Protein 3ON9 (pdb70)

Foldseek 3Di:
DAFQKKKKKKKFPFADDAAWDWDADQWTWIDDLFKIKTKHKPQFPFGWDDKFWFDDHRIIMIIIMGDRPDGRDLVTEIEIEMEMEGNPFDDKDWFDWPDDDADHGYYYTYMYGHDPTPKMKMWIWTHHPVDDPVRIGITITIPDDDDDPPPGDGHHNDPD/DAFQKKKKKKKFPFADDQAWDWDADQWTWIDDPFKIKTKHKPQFDFGKDDKFWFDDHRIIMIIIIGDRPDGRDLVTAIEMEMEIETPPAADKDWFDWDDDDADHGYHYIYMYGDDPTPKMKMWIWTHRPVDDPVNIDITITIDDPHDDPPPGDRHHNDDD

InterPro domains:
  IPR001368 TNFR/NGFR cysteine-rich region [PF00020] (67-107)
  IPR001368 TNFR/NGFR cysteine-rich region [PS00652] (31-64)
  IPR001368 TNFR/NGFR cysteine-rich region [PS00652] (67-107)
  IPR001368 TNFR/NGFR cysteine-rich region [PS50050] (30-64)
  IPR001368 TNFR/NGFR cysteine-rich region [PS50050] (66-107)
  IPR001368 TNFR/NGFR cysteine-rich region [SM00208] (31-64)
  IPR001368 TNFR/NGFR cysteine-rich region [SM00208] (67-107)
  IPR001368 TNFR/NGFR cysteine-rich region [SM00208] (109-149)
  IPR010806 Poxvirus, TNF receptor-II, C-terminal [PF07190] (163-291)
  IPR011172 Poxvirus, TNF-alpha receptor-II [PIRSF001790] (9-317)
  IPR034059 Tumor necrosis factor receptor, N-terminal, viral [cd15839] (31-153)
  IPR051670 TNF and chemokine receptor-like [PTHR47386] (21-153)

Secondary structure (DSSP, 8-state):
----EEEEEEEEE-------EEE-SSEEEEE-SSEEEEEEEET--SPEEEEEEEEETTEEEEEEEE-SSSPPPTTS--EEEEEEEETT---EEE---S----SS--EEEEEEESS--SEEEEEEEEE-TTS-GGGSEEEEEESSSPP--TT-----S---/----EEEEEEEEE-------EEE-SSEEEEE-SSEEEEEEEET--SPEEEEEEEEETTEEEEEEEE-SSSPPPTTS--EEEEEEEESS---EEEPPPPP---SS--EEEEEEESS--SEEEEEEEEE-TTS-GGG-EEEEEESSSPP--TT-----S---

Radius of gyration: 19.53 Å; Cα contacts (8 Å, |Δi|>4): 883; chains: 2; bounding box: 60×62×36 Å

Structure (mmCIF, N/CA/C/O backbone):
data_3ON9
#
_entry.id   3ON9
#
_cell.length_a   72.416
_cell.length_b   73.438
_cell.length_c   112.412
_cell.angle_alpha   90.00
_cell.angle_beta   90.00
_cell.angle_gamma   90.00
#
_symmetry.space_group_name_H-M   'C 2 2 21'
#
loop_
_entity.id
_entity.type
_entity.pdbx_description
1 polymer 'Tumour necrosis factor receptor'
2 water water
#
loop_
_atom_site.group_PDB
_atom_site.id
_atom_site.type_symbol
_atom_site.label_atom_id
_atom_site.label_alt_id
_atom_site.label_comp_id
_atom_site.label_asym_id
_atom_site.label_entity_id
_atom_site.label_seq_id
_atom_site.pdbx_PDB_ins_code
_atom_site.Cartn_x
_atom_site.Cartn_y
_atom_site.Cartn_z
_atom_site.occupancy
_atom_site.B_iso_or_equiv
_atom_site.auth_seq_id
_atom_site.auth_comp_id
_atom_site.auth_asym_id
_atom_site.auth_atom_id
_atom_site.pdbx_PDB_model_num
ATOM 1 N N . GLY A 1 4 ? -20.265 15.230 -17.109 1.00 37.88 161 GLY A N 1
ATOM 2 C CA . GLY A 1 4 ? -19.520 15.326 -15.862 1.00 35.42 161 GLY A CA 1
ATOM 3 C C . GLY A 1 4 ? -18.767 16.640 -15.735 1.00 30.23 161 GLY A C 1
ATOM 4 O O . GLY A 1 4 ? -18.508 17.317 -16.730 1.00 38.89 161 GLY A O 1
ATOM 5 N N . SER A 1 5 ? -18.411 17.006 -14.509 1.00 27.98 162 SER A N 1
ATOM 6 C CA . SER A 1 5 ? -17.747 18.281 -14.261 1.00 23.69 162 SER A CA 1
ATOM 7 C C . SER A 1 5 ? -16.294 18.055 -13.863 1.00 22.92 162 SER A C 1
ATOM 8 O O . SER A 1 5 ? -15.926 16.976 -13.402 1.00 20.14 162 SER A O 1
ATOM 11 N N . PHE A 1 6 ? -15.459 19.072 -14.037 1.00 19.14 163 PHE A N 1
ATOM 12 C CA . PHE A 1 6 ? -14.058 18.933 -13.642 1.00 17.24 163 PHE A CA 1
ATOM 13 C C . PHE A 1 6 ? -13.924 18.622 -12.153 1.00 18.85 163 PHE A C 1
ATOM 14 O O . PHE A 1 6 ? -14.739 19.073 -11.344 1.00 18.53 163 PHE A O 1
ATOM 22 N N . ASN A 1 7 ? -12.924 17.819 -11.805 1.00 18.27 164 ASN A N 1
ATOM 23 C CA . ASN A 1 7 ? -12.603 17.551 -10.406 1.00 19.00 164 ASN A CA 1
ATOM 24 C C . ASN A 1 7 ? -11.168 17.939 -10.078 1.00 19.26 164 ASN A C 1
ATOM 25 O O . ASN A 1 7 ? -10.674 17.638 -9.000 1.00 19.13 164 ASN A O 1
ATOM 30 N N . SER A 1 8 ? -10.509 18.602 -11.027 1.00 18.59 165 SER A N 1
ATOM 31 C CA . SER A 1 8 ? -9.098 18.940 -10.880 1.00 16.48 165 SER A CA 1
ATOM 32 C C . SER A 1 8 ? -8.831 20.324 -11.451 1.00 16.88 165 SER A C 1
ATOM 33 O O . SER A 1 8 ? -9.273 20.624 -12.555 1.00 16.96 165 SER A O 1
ATOM 36 N N . ILE A 1 9 ? -8.115 21.163 -10.702 1.00 15.49 166 ILE A N 1
ATOM 37 C CA . ILE A 1 9 ? -7.659 22.451 -11.222 1.00 14.85 166 ILE A CA 1
ATOM 38 C C . ILE A 1 9 ? -6.156 22.543 -11.024 1.00 15.52 166 ILE A C 1
ATOM 39 O O . ILE A 1 9 ? -5.643 22.266 -9.935 1.00 16.68 166 ILE A O 1
ATOM 44 N N . ASP A 1 10 ? -5.472 22.939 -12.093 1.00 16.88 167 ASP A N 1
ATOM 45 C CA . ASP A 1 10 ? -4.030 23.079 -12.131 1.00 15.53 167 ASP A CA 1
ATOM 46 C C . ASP A 1 10 ? -3.768 24.512 -12.562 1.00 16.35 167 ASP A C 1
ATOM 47 O O . ASP A 1 10 ? -4.343 24.984 -13.539 1.00 18.00 167 ASP A O 1
ATOM 52 N N . VAL A 1 11 ? -2.954 25.226 -11.792 1.00 16.42 168 VAL A N 1
ATOM 53 C CA . VAL A 1 11 ? -2.551 26.573 -12.148 1.00 16.22 168 VAL A CA 1
ATOM 54 C C . VAL A 1 11 ? -1.033 26.583 -12.231 1.00 18.17 168 VAL A C 1
ATOM 55 O O . VAL A 1 11 ? -0.363 26.170 -11.292 1.00 20.02 168 VAL A O 1
ATOM 59 N N . GLU A 1 12 ? -0.497 27.018 -13.371 1.00 15.17 169 GLU A N 1
ATOM 60 C CA . GLU A 1 12 ? 0.943 27.085 -13.581 1.00 15.47 169 GLU A CA 1
ATOM 61 C C . GLU A 1 12 ? 1.333 28.496 -13.942 1.00 15.32 169 GLU A C 1
ATOM 62 O O . GLU A 1 12 ? 0.664 29.140 -14.749 1.00 16.90 169 GLU A O 1
ATOM 68 N N . ILE A 1 13 ? 2.430 28.962 -13.358 1.00 14.48 170 ILE A N 1
ATOM 69 C CA . ILE A 1 13 ? 2.969 30.273 -13.678 1.00 15.80 170 ILE A CA 1
ATOM 70 C C . ILE A 1 13 ? 4.464 30.145 -13.965 1.00 15.60 170 ILE A C 1
ATOM 71 O O . ILE A 1 13 ? 5.248 29.785 -13.081 1.00 16.00 170 ILE A O 1
ATOM 76 N N . ASN A 1 14 ? 4.872 30.439 -15.201 1.00 13.39 171 ASN A N 1
ATOM 77 C CA . ASN A 1 14 ? 6.284 30.345 -15.564 1.00 13.78 171 ASN A CA 1
ATOM 78 C C . ASN A 1 14 ? 6.827 31.741 -15.816 1.00 13.89 171 ASN A C 1
ATOM 79 O O . ASN A 1 14 ? 6.145 32.563 -16.412 1.00 15.77 171 ASN A O 1
ATOM 84 N N . MET A 1 15 ? 8.025 32.024 -15.316 1.00 14.59 172 MET A N 1
ATOM 85 C CA . MET A 1 15 ? 8.494 33.405 -15.234 1.00 16.22 172 MET A CA 1
ATOM 86 C C . MET A 1 15 ? 9.972 33.544 -15.574 1.00 15.60 172 MET A C 1
ATOM 87 O O . MET A 1 15 ? 10.777 32.692 -15.213 1.00 16.80 172 MET A O 1
ATOM 92 N N . TYR A 1 16 ? 10.321 34.630 -16.253 1.00 14.85 173 TYR A N 1
ATOM 93 C CA . TYR A 1 16 ? 11.713 34.935 -16.542 1.00 16.54 173 TYR A CA 1
ATOM 94 C C . TYR A 1 16 ? 11.8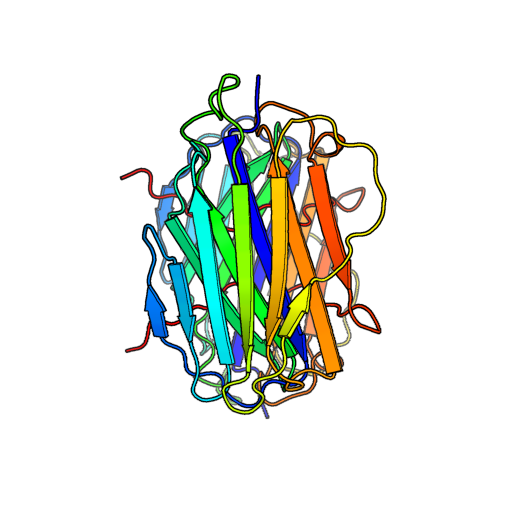76 36.441 -16.675 1.00 13.89 173 TYR A C 1
ATOM 95 O O . TYR A 1 16 ? 11.050 37.089 -17.295 1.00 16.79 173 TYR A O 1
ATOM 104 N N . PRO A 1 17 ? 12.934 37.010 -16.074 1.00 16.12 174 PRO A N 1
ATOM 105 C CA . PRO A 1 17 ? 13.922 36.350 -15.220 1.00 15.39 174 PRO A CA 1
ATOM 106 C C . PRO A 1 17 ? 13.561 36.490 -13.742 1.00 17.37 174 PRO A C 1
ATOM 107 O O . PRO A 1 17 ? 12.963 37.496 -13.342 1.00 19.61 174 PRO A O 1
ATOM 111 N N . VAL A 1 18 ? 13.929 35.497 -12.942 1.00 15.63 175 VAL A N 1
ATOM 112 C CA . VAL A 1 18 ? 13.823 35.637 -11.492 1.00 17.13 175 VAL A CA 1
ATOM 113 C C . VAL A 1 18 ? 15.217 35.687 -10.888 1.00 17.90 175 VAL A C 1
ATOM 114 O O . VAL A 1 18 ? 16.168 35.109 -11.433 1.00 18.88 175 VAL A O 1
ATOM 118 N N . ASN A 1 19 ? 15.338 36.409 -9.778 1.00 16.66 176 ASN A N 1
ATOM 119 C CA . ASN A 1 19 ? 16.610 36.596 -9.104 1.00 16.64 176 ASN A CA 1
ATOM 120 C C . ASN A 1 19 ? 16.671 35.901 -7.752 1.00 20.60 176 ASN A C 1
ATOM 121 O O . ASN A 1 19 ? 17.730 35.866 -7.123 1.00 23.25 176 ASN A O 1
ATOM 126 N N . LYS A 1 20 ? 15.535 35.377 -7.303 1.00 18.30 177 LYS A N 1
ATOM 127 C CA . LYS A 1 20 ? 15.437 34.753 -5.986 1.00 19.14 177 LYS A CA 1
ATOM 128 C C . LYS A 1 20 ? 14.929 33.330 -6.105 1.00 20.06 177 LYS A C 1
ATOM 129 O O . LYS A 1 20 ? 14.057 33.041 -6.932 1.00 19.11 177 LYS A O 1
ATOM 135 N N . THR A 1 21 ? 15.468 32.447 -5.271 1.00 17.50 178 THR A N 1
ATOM 136 C CA . THR A 1 21 ? 15.043 31.052 -5.270 1.00 18.86 178 THR A CA 1
ATOM 137 C C . THR A 1 21 ? 14.241 30.714 -4.020 1.00 18.88 178 THR A C 1
ATOM 138 O O . THR A 1 21 ? 13.416 29.803 -4.033 1.00 19.19 178 THR A O 1
ATOM 142 N N . SER A 1 22 ? 14.477 31.453 -2.941 1.00 18.32 179 SER A N 1
ATOM 143 C CA . SER A 1 22 ? 13.763 31.183 -1.697 1.00 17.90 179 SER A CA 1
ATOM 144 C C . SER A 1 22 ? 12.373 31.782 -1.707 1.00 17.30 179 SER A C 1
ATOM 145 O O . SER A 1 22 ? 12.189 32.944 -2.066 1.00 18.94 179 SER A O 1
ATOM 148 N N . CYS A 1 23 ? 11.388 30.985 -1.312 1.00 16.76 180 CYS A N 1
ATOM 149 C CA . CYS A 1 23 ? 10.005 31.457 -1.304 1.00 15.82 180 CYS A CA 1
ATOM 150 C C . CYS A 1 23 ? 9.258 31.052 -0.041 1.00 16.38 180 CYS A C 1
ATOM 151 O O . CYS A 1 23 ? 9.705 30.181 0.718 1.00 18.27 180 CYS A O 1
ATOM 154 N N . ASN A 1 24 ? 8.105 31.684 0.163 1.00 16.35 181 ASN A N 1
ATOM 155 C CA . ASN A 1 24 ? 7.212 31.352 1.268 1.00 14.68 181 ASN A CA 1
ATOM 156 C C . ASN A 1 24 ? 5.813 31.120 0.721 1.00 16.96 181 ASN A C 1
ATOM 157 O O . ASN A 1 24 ? 5.338 31.859 -0.166 1.00 17.43 181 ASN A O 1
ATOM 162 N N . SER A 1 25 ? 5.146 30.099 1.244 1.00 15.41 182 SER A N 1
ATOM 163 C CA . SER A 1 25 ? 3.809 29.756 0.778 1.00 18.08 182 SER A CA 1
ATOM 164 C C . SER A 1 25 ? 2.761 29.850 1.873 1.00 16.96 182 SER A C 1
ATOM 165 O O . SER A 1 25 ? 2.995 29.431 3.019 1.00 19.59 182 SER A O 1
ATOM 168 N N . SER A 1 26 ? 1.594 30.366 1.510 1.00 15.35 183 SER A N 1
ATOM 169 C CA . SER A 1 26 ? 0.444 30.306 2.403 1.00 17.54 183 SER A CA 1
ATOM 170 C C . SER A 1 26 ? -0.838 29.991 1.655 1.00 19.13 183 SER A C 1
ATOM 171 O O . SER A 1 26 ? -1.393 30.846 0.964 1.00 19.02 183 SER A O 1
ATOM 174 N N . ILE A 1 27 ? -1.314 28.760 1.802 1.00 16.59 184 ILE A N 1
ATOM 175 C CA . ILE A 1 27 ? -2.515 28.326 1.104 1.00 18.39 184 ILE A CA 1
ATOM 176 C C . ILE A 1 27 ? -3.763 28.671 1.910 1.00 19.79 184 ILE A C 1
ATOM 177 O O . ILE A 1 27 ? -3.713 28.783 3.133 1.00 23.53 184 ILE A O 1
ATOM 182 N N . GLY A 1 28 ? -4.874 28.886 1.214 1.00 18.74 185 GLY A N 1
ATOM 183 C CA . GLY A 1 28 ? -6.119 29.253 1.865 1.00 17.11 185 GLY A CA 1
ATOM 184 C C . GLY A 1 28 ? -7.048 29.869 0.832 1.00 17.30 185 GLY A C 1
ATOM 185 O O . GLY A 1 28 ? -6.878 29.654 -0.368 1.00 18.61 185 GLY A O 1
ATOM 186 N N . SER A 1 29 ? -8.009 30.654 1.310 1.00 18.36 186 SER A N 1
ATOM 187 C CA . SER A 1 29 ? -8.959 31.351 0.449 1.00 17.81 186 SER A CA 1
ATOM 188 C C . SER A 1 29 ? -8.243 32.215 -0.586 1.00 17.70 186 SER A C 1
ATOM 189 O O . SER A 1 29 ? -8.678 32.322 -1.738 1.00 19.20 186 SER A O 1
ATOM 192 N N . SER A 1 30 ? -7.167 32.854 -0.152 1.00 16.42 187 SER A N 1
ATOM 193 C CA . SER A 1 30 ? -6.291 33.602 -1.045 1.00 17.24 187 SER A CA 1
ATOM 194 C C . SER A 1 30 ? -4.897 33.008 -0.881 1.00 18.25 187 SER A C 1
ATOM 195 O O . SER A 1 30 ? -4.173 33.331 0.058 1.00 17.99 187 SER A O 1
ATOM 198 N N . SER A 1 31 ? -4.537 32.104 -1.786 1.00 18.10 188 SER A N 1
ATOM 199 C CA . SER A 1 31 ? -3.282 31.379 -1.669 1.00 16.04 188 SER A CA 1
ATOM 200 C C . SER A 1 31 ? -2.136 32.180 -2.274 1.00 14.80 188 SER A C 1
ATOM 201 O O . SER A 1 31 ? -2.279 32.780 -3.344 1.00 17.61 188 SER A O 1
ATOM 204 N N . THR A 1 32 ? -0.994 32.192 -1.590 1.00 14.59 189 THR A N 1
ATOM 205 C CA . THR A 1 32 ? 0.152 32.932 -2.097 1.00 14.23 189 THR A CA 1
ATOM 206 C C . THR A 1 32 ? 1.432 32.116 -2.184 1.00 15.89 189 THR A C 1
ATOM 207 O O . THR A 1 32 ? 1.707 31.260 -1.331 1.00 16.26 189 THR A O 1
ATOM 211 N N . ILE A 1 33 ? 2.205 32.393 -3.230 1.00 15.13 190 ILE A N 1
ATOM 212 C CA . ILE A 1 33 ? 3.617 32.041 -3.278 1.00 14.03 190 ILE A CA 1
ATOM 213 C C . ILE A 1 33 ? 4.362 33.355 -3.374 1.00 15.82 190 ILE A C 1
ATOM 214 O O . ILE A 1 33 ? 4.034 34.174 -4.217 1.00 16.35 190 ILE A O 1
ATOM 219 N N . SER A 1 34 ? 5.348 33.591 -2.512 1.00 16.03 191 SER A N 1
ATOM 220 C CA . SER A 1 34 ? 6.084 34.850 -2.588 1.00 15.62 191 SER A CA 1
ATOM 221 C C . SER A 1 34 ? 7.581 34.692 -2.401 1.00 17.25 191 SER A C 1
ATOM 222 O O . SER A 1 34 ? 8.039 33.935 -1.541 1.00 18.77 191 SER A O 1
ATOM 225 N N . THR A 1 35 ? 8.339 35.419 -3.213 1.00 15.82 192 THR A N 1
ATOM 226 C CA . THR A 1 35 ? 9.746 35.660 -2.929 1.00 15.10 192 THR A CA 1
ATOM 227 C C . THR A 1 35 ? 9.796 37.111 -2.484 1.00 16.92 192 THR A C 1
ATOM 228 O O . THR A 1 35 ? 8.750 37.742 -2.322 1.00 18.02 192 THR A O 1
ATOM 232 N N . SER A 1 36 ? 10.989 37.650 -2.285 1.00 17.46 193 SER A N 1
ATOM 233 C CA . SER A 1 36 ? 11.098 39.044 -1.889 1.00 19.09 193 SER A CA 1
ATOM 234 C C . SER A 1 36 ? 10.906 39.970 -3.084 1.00 18.12 193 SER A C 1
ATOM 235 O O . SER A 1 36 ? 10.905 41.186 -2.917 1.00 20.10 193 SER A O 1
ATOM 238 N N . GLU A 1 37 ? 10.760 39.409 -4.290 1.00 17.04 194 GLU A N 1
ATOM 239 C CA . GLU A 1 37 ? 10.617 40.250 -5.492 1.00 18.34 194 GLU A CA 1
ATOM 240 C C . GLU A 1 37 ? 9.312 40.030 -6.268 1.00 16.79 194 GLU A C 1
ATOM 241 O O . GLU A 1 37 ? 8.930 40.866 -7.090 1.00 18.48 194 GLU A O 1
ATOM 247 N N . LEU A 1 38 ? 8.633 38.914 -6.009 1.00 17.14 195 LEU A N 1
ATOM 248 C CA . LEU A 1 38 ? 7.413 38.565 -6.744 1.00 16.77 195 LEU A CA 1
ATOM 249 C C . LEU A 1 38 ? 6.420 37.880 -5.827 1.00 16.47 195 LEU A C 1
ATOM 250 O O . LEU A 1 38 ? 6.807 37.033 -5.030 1.00 16.84 195 LEU A O 1
ATOM 255 N N . THR A 1 39 ? 5.138 38.230 -5.942 1.00 17.28 196 THR A N 1
ATOM 256 C CA . THR A 1 39 ? 4.106 37.511 -5.198 1.00 16.37 196 THR A CA 1
ATOM 257 C C . THR A 1 39 ? 3.043 37.053 -6.187 1.00 17.25 196 THR A C 1
ATOM 258 O O . THR A 1 39 ? 2.589 37.829 -7.029 1.00 16.44 196 THR A O 1
ATOM 262 N N . ILE A 1 40 ? 2.673 35.784 -6.086 1.00 15.40 197 ILE A N 1
ATOM 263 C CA . ILE A 1 40 ? 1.587 35.241 -6.894 1.00 15.23 197 ILE A CA 1
ATOM 264 C C . ILE A 1 40 ? 0.424 34.940 -5.956 1.00 15.65 197 ILE A C 1
ATOM 265 O O . ILE A 1 40 ? 0.573 34.168 -5.005 1.00 16.27 197 ILE A O 1
ATOM 270 N N . THR A 1 41 ? -0.724 35.555 -6.234 1.00 14.58 198 THR A N 1
ATOM 271 C CA . THR A 1 41 ? -1.918 35.433 -5.393 1.00 16.68 198 THR A CA 1
ATOM 272 C C . THR A 1 41 ? -3.064 34.808 -6.182 1.00 17.82 198 THR A C 1
ATOM 273 O O . THR A 1 41 ? -3.466 35.305 -7.242 1.00 17.15 198 THR A O 1
ATOM 277 N N . LEU A 1 42 ? -3.570 33.697 -5.657 1.00 14.17 199 LEU A N 1
ATOM 278 C CA . LEU A 1 42 ? -4.642 32.941 -6.277 1.00 16.57 199 LEU A CA 1
ATOM 279 C C . LEU A 1 42 ? -5.909 32.911 -5.421 1.00 14.58 199 LEU A C 1
ATOM 280 O O . LEU A 1 42 ? -5.869 32.516 -4.259 1.00 17.35 199 LEU A O 1
ATOM 285 N N . THR A 1 43 ? -7.034 33.299 -6.001 1.00 15.47 200 THR A N 1
ATOM 286 C CA . THR A 1 43 ? -8.329 33.016 -5.370 1.00 15.37 200 THR A CA 1
ATOM 287 C C . THR A 1 43 ? -9.154 32.048 -6.224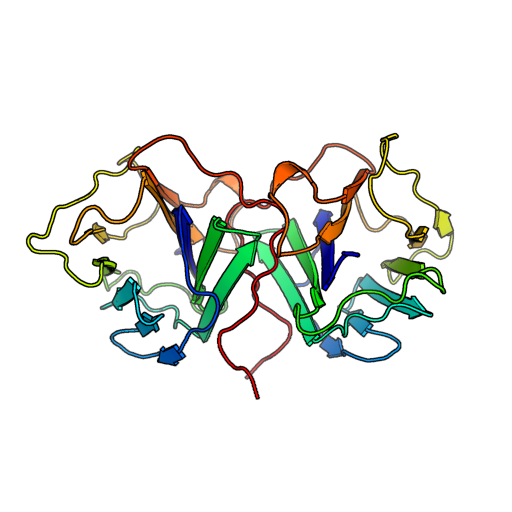 1.00 16.93 200 THR A C 1
ATOM 288 O O . THR A 1 43 ? -8.875 31.824 -7.403 1.00 15.53 200 THR A O 1
ATOM 292 N N . HIS A 1 44 ? -10.172 31.468 -5.609 1.00 16.36 201 HIS A N 1
ATOM 293 C CA . HIS A 1 44 ? -10.874 30.346 -6.210 1.00 15.93 201 HIS A CA 1
ATOM 294 C C . HIS A 1 44 ? -12.288 30.261 -5.668 1.00 18.79 201 HIS A C 1
ATOM 295 O O . HIS A 1 44 ? -12.771 29.175 -5.334 1.00 17.62 201 HIS A O 1
ATOM 302 N N . GLU A 1 45 ? -12.957 31.409 -5.588 1.00 17.94 202 GLU A N 1
ATOM 303 C CA A GLU A 1 45 ? -14.303 31.463 -5.024 0.48 20.41 202 GLU A CA 1
ATOM 304 C CA B GLU A 1 45 ? -14.307 31.466 -5.027 0.52 20.41 202 GLU A CA 1
ATOM 305 C C . GLU A 1 45 ? -15.289 30.609 -5.819 1.00 18.60 202 GLU A C 1
ATOM 306 O O . GLU A 1 45 ? -15.333 30.674 -7.046 1.00 19.28 202 GLU A O 1
ATOM 317 N N . ASP A 1 46 ? -16.075 29.807 -5.096 1.00 19.51 203 ASP A N 1
ATOM 318 C CA . ASP A 1 46 ? -17.109 28.944 -5.673 1.00 18.79 203 ASP A CA 1
ATOM 319 C C . ASP A 1 46 ? -16.549 27.777 -6.495 1.00 18.72 203 ASP A C 1
ATOM 320 O O . ASP A 1 46 ? -17.298 27.094 -7.207 1.00 18.24 203 ASP A O 1
ATOM 325 N N . CYS A 1 47 ? -15.242 27.541 -6.385 1.00 17.91 204 CYS A N 1
ATOM 326 C CA . CYS A 1 47 ? -14.620 26.361 -6.990 1.00 18.81 204 CYS A CA 1
ATOM 327 C C . CYS A 1 47 ? -14.617 25.268 -5.932 1.00 16.54 204 CYS A C 1
ATOM 328 O O . CYS A 1 47 ? -14.115 25.474 -4.839 1.00 21.43 204 CYS A O 1
ATOM 331 N N . THR A 1 48 ? -15.174 24.107 -6.259 1.00 17.76 205 THR A N 1
ATOM 332 C CA . THR A 1 48 ? -15.321 23.052 -5.259 1.00 17.38 205 THR A CA 1
ATOM 333 C C . THR A 1 48 ? -13.989 22.344 -4.955 1.00 17.02 205 THR A C 1
ATOM 334 O O . THR A 1 48 ? -13.644 22.154 -3.798 1.00 18.25 205 THR A O 1
ATOM 338 N N . PRO A 1 49 ? -13.223 21.962 -5.993 1.00 15.97 206 PRO A N 1
ATOM 339 C CA . PRO A 1 49 ? -11.964 21.260 -5.700 1.00 15.85 206 PRO A CA 1
ATOM 340 C C . PRO A 1 49 ? -11.041 22.137 -4.871 1.00 16.65 206 PRO A C 1
ATOM 341 O O . PRO A 1 49 ? -10.848 23.305 -5.225 1.00 17.38 206 PRO A O 1
ATOM 345 N N . VAL A 1 50 ? -10.489 21.592 -3.790 1.00 17.30 207 VAL A N 1
ATOM 346 C CA . VAL A 1 50 ? -9.689 22.399 -2.855 1.00 16.44 207 VAL A CA 1
ATOM 347 C C . VAL A 1 50 ? -8.205 22.406 -3.224 1.00 17.59 207 VAL A C 1
ATOM 348 O O . VAL A 1 50 ? -7.617 21.377 -3.570 1.00 16.06 207 VAL A O 1
ATOM 352 N N . PHE A 1 51 ? -7.606 23.588 -3.175 1.00 17.09 208 PHE A N 1
ATOM 353 C CA . PHE A 1 51 ? -6.188 23.688 -3.470 1.00 17.70 208 PHE A CA 1
ATOM 354 C C . PHE A 1 51 ? -5.377 23.160 -2.295 1.00 16.32 208 PHE A C 1
ATOM 355 O O . PHE A 1 51 ? -5.592 23.572 -1.150 1.00 20.00 208 PHE A O 1
ATOM 363 N N . ILE A 1 52 ? -4.458 22.238 -2.581 1.00 16.91 209 ILE A N 1
ATOM 364 C CA . ILE A 1 52 ? -3.728 21.520 -1.540 1.00 16.82 209 ILE A CA 1
ATOM 365 C C . ILE A 1 52 ? -2.221 21.646 -1.619 1.00 17.11 209 ILE A C 1
ATOM 366 O O . ILE A 1 52 ? -1.524 21.325 -0.654 1.00 20.54 209 ILE A O 1
ATOM 371 N N . GLY A 1 53 ? -1.706 22.086 -2.759 1.00 17.73 210 GLY A N 1
ATOM 372 C CA . GLY A 1 53 ? -0.265 22.113 -2.916 1.00 18.14 210 GLY A CA 1
ATOM 373 C C . GLY A 1 53 ? 0.188 23.202 -3.849 1.00 16.17 210 GLY A C 1
ATOM 374 O O . GLY A 1 53 ? -0.591 23.704 -4.663 1.00 16.97 210 GLY A O 1
ATOM 375 N N . ASP A 1 54 ? 1.456 23.568 -3.722 1.00 15.26 211 ASP A N 1
ATOM 376 C CA . ASP A 1 54 ? 2.054 24.518 -4.645 1.00 17.82 211 ASP A CA 1
ATOM 377 C C . ASP A 1 54 ? 3.539 24.278 -4.788 1.00 17.57 211 ASP A C 1
ATOM 378 O O . ASP A 1 54 ? 4.105 23.429 -4.107 1.00 18.86 211 ASP A O 1
ATOM 383 N N . TYR A 1 55 ? 4.171 25.022 -5.689 1.00 14.60 212 TYR A N 1
ATOM 384 C CA . TYR A 1 55 ? 5.596 24.833 -5.923 1.00 16.24 212 TYR A CA 1
ATOM 385 C C . TYR A 1 55 ? 6.183 26.052 -6.613 1.00 16.57 212 TYR A C 1
ATOM 386 O O . TYR A 1 55 ? 5.455 26.845 -7.198 1.00 15.20 212 TYR A O 1
ATOM 395 N N . TYR A 1 56 ? 7.502 26.191 -6.510 1.00 15.24 213 TYR A N 1
ATOM 396 C CA . TYR A 1 56 ? 8.255 27.270 -7.132 1.00 13.77 213 TYR A CA 1
ATOM 397 C C . TYR A 1 56 ? 9.681 26.747 -7.233 1.00 15.20 213 TYR A C 1
ATOM 398 O O . TYR A 1 56 ? 10.340 26.500 -6.220 1.00 17.56 213 TYR A O 1
ATOM 407 N N . SER A 1 57 ? 10.147 26.537 -8.456 1.00 14.84 214 SER A N 1
ATOM 408 C CA . SER A 1 57 ? 11.421 25.875 -8.680 1.00 16.18 214 SER A CA 1
ATOM 409 C C . SER A 1 57 ? 12.164 26.579 -9.806 1.00 16.61 214 SER A C 1
ATOM 410 O O . SER A 1 57 ? 11.563 26.944 -10.829 1.00 15.95 214 SER A O 1
ATOM 413 N N . VAL A 1 58 ? 13.469 26.760 -9.624 1.00 16.06 215 VAL A N 1
ATOM 414 C CA . VAL A 1 58 ? 14.251 27.641 -10.475 1.00 15.49 215 VAL A CA 1
ATOM 415 C C . VAL A 1 58 ? 15.478 26.947 -11.076 1.00 15.76 215 VAL A C 1
ATOM 416 O O . VAL A 1 58 ? 16.168 26.164 -10.405 1.00 18.11 215 VAL A O 1
ATOM 420 N N . VAL A 1 59 ? 15.745 27.241 -12.346 1.00 15.47 216 VAL A N 1
ATOM 421 C CA . VAL A 1 59 ? 16.992 26.848 -12.985 1.00 16.02 216 VAL A CA 1
ATOM 422 C C . VAL A 1 59 ? 17.558 28.125 -13.566 1.00 16.58 216 VAL A C 1
ATOM 423 O O . VAL A 1 59 ? 16.962 28.722 -14.464 1.00 16.93 216 VAL A O 1
ATOM 427 N N . ASP A 1 60 ? 18.690 28.549 -13.016 1.00 20.26 217 ASP A N 1
ATOM 428 C CA . ASP A 1 60 ? 19.298 29.847 -13.294 1.00 22.30 217 ASP A CA 1
ATOM 429 C C . ASP A 1 60 ? 18.316 30.989 -12.999 1.00 22.59 217 ASP A C 1
ATOM 430 O O . ASP A 1 60 ? 18.057 31.290 -11.832 1.00 24.32 217 ASP A O 1
ATOM 435 N N . LYS A 1 61 ? 17.779 31.624 -14.035 1.00 20.66 218 LYS A N 1
ATOM 436 C CA . LYS A 1 61 ? 16.839 32.723 -13.816 1.00 19.97 218 LYS A CA 1
ATOM 437 C C . LYS A 1 61 ? 15.436 32.361 -14.289 1.00 18.55 218 LYS A C 1
ATOM 438 O O . LYS A 1 61 ? 14.573 33.228 -14.389 1.00 17.05 218 LYS A O 1
ATOM 444 N N . LEU A 1 62 ? 15.221 31.076 -14.568 1.00 17.20 219 LEU A N 1
ATOM 445 C CA . LEU A 1 62 ? 13.941 30.586 -15.080 1.00 15.54 219 LEU A CA 1
ATOM 446 C C . LEU A 1 62 ? 13.161 29.883 -13.974 1.00 16.53 219 LEU A C 1
ATOM 447 O O . LEU A 1 62 ? 13.668 28.956 -13.356 1.00 17.88 219 LEU A O 1
ATOM 452 N N . ALA A 1 63 ? 11.926 30.312 -13.749 1.00 17.02 220 ALA A N 1
ATOM 453 C CA . ALA A 1 63 ? 11.098 29.713 -12.705 1.00 14.36 220 ALA A CA 1
ATOM 454 C C . ALA A 1 63 ? 9.854 29.032 -13.266 1.00 15.28 220 ALA A C 1
ATOM 455 O O . ALA A 1 63 ? 9.212 29.553 -14.174 1.00 15.22 220 ALA A O 1
ATOM 457 N N . THR A 1 64 ? 9.526 27.868 -12.712 1.00 15.45 221 THR A N 1
ATOM 458 C CA . THR A 1 64 ? 8.197 27.304 -12.890 1.00 16.56 221 THR A CA 1
ATOM 459 C C . THR A 1 64 ? 7.541 27.266 -11.517 1.00 15.71 221 THR A C 1
ATOM 460 O O . THR A 1 64 ? 8.201 27.004 -10.525 1.00 15.95 221 THR A O 1
ATOM 464 N N . SER A 1 65 ? 6.249 27.547 -11.465 1.00 14.28 222 SER A N 1
ATOM 465 C CA . SER A 1 65 ? 5.540 27.612 -10.196 1.00 15.58 222 SER A CA 1
ATOM 466 C C . SER A 1 65 ? 4.088 27.237 -10.429 1.00 16.08 222 SER A C 1
ATOM 467 O O . SER A 1 65 ? 3.636 27.183 -11.563 1.00 15.53 222 SER A O 1
ATOM 470 N N . GLY A 1 66 ? 3.347 26.952 -9.361 1.00 15.64 223 GLY A N 1
ATOM 471 C CA . GLY A 1 66 ? 1.947 26.644 -9.569 1.00 14.84 223 GLY A CA 1
ATOM 472 C C . GLY A 1 66 ? 1.222 26.249 -8.308 1.00 13.96 223 GLY A C 1
ATOM 473 O O . GLY A 1 66 ? 1.834 26.125 -7.244 1.00 15.79 223 GLY A O 1
ATOM 474 N N . PHE A 1 67 ? -0.093 26.081 -8.443 1.00 16.59 224 PHE A N 1
ATOM 475 C CA . PHE A 1 67 ? -0.958 25.581 -7.373 1.00 15.59 224 PHE A CA 1
ATOM 476 C C . PHE A 1 67 ? -1.825 24.479 -7.978 1.00 18.53 224 PHE A C 1
ATOM 477 O O . PHE A 1 67 ? -2.176 24.548 -9.150 1.00 16.42 224 PHE A O 1
ATOM 485 N N . PHE A 1 68 ? -2.201 23.475 -7.191 1.00 15.01 225 PHE A N 1
ATOM 486 C CA . PHE A 1 68 ? -3.100 22.455 -7.714 1.00 14.82 225 PHE A CA 1
ATOM 487 C C . PHE A 1 68 ? -4.009 21.897 -6.637 1.00 16.96 225 PHE A C 1
ATOM 488 O O . PHE A 1 68 ? -3.728 22.013 -5.444 1.00 15.49 225 PHE A O 1
ATOM 496 N N . THR A 1 69 ? -5.106 21.295 -7.073 1.00 17.11 226 THR A N 1
ATOM 497 C CA . THR A 1 69 ? -6.120 20.805 -6.158 1.00 16.48 226 THR A CA 1
ATOM 498 C C . THR A 1 69 ? -6.047 19.312 -5.950 1.00 20.41 226 THR A C 1
ATOM 499 O O . THR A 1 69 ? -5.439 18.575 -6.716 1.00 21.62 226 THR A O 1
ATOM 503 N N . ASN A 1 70 ? -6.713 18.880 -4.894 1.00 20.65 227 ASN A N 1
ATOM 504 C CA . ASN A 1 70 ? -7.147 17.509 -4.769 1.00 25.15 227 ASN A CA 1
ATOM 505 C C . ASN A 1 70 ? -7.995 17.173 -5.993 1.00 22.82 227 ASN A C 1
ATOM 506 O O . ASN A 1 70 ? -8.698 18.036 -6.512 1.00 21.67 227 ASN A O 1
ATOM 511 N N . ASP A 1 71 ? -7.928 15.937 -6.470 1.00 23.13 228 ASP A N 1
ATOM 512 C CA . ASP A 1 71 ? -8.696 15.580 -7.653 1.00 23.29 228 ASP A CA 1
ATOM 513 C C . ASP A 1 71 ? -9.826 14.582 -7.406 1.00 28.27 228 ASP A C 1
ATOM 514 O O . ASP A 1 71 ? -10.259 13.903 -8.333 1.00 28.90 228 ASP A O 1
ATOM 519 N N . LYS A 1 72 ? -10.327 14.518 -6.174 1.00 23.69 229 LYS A N 1
ATOM 520 C CA . LYS A 1 72 ? -11.360 13.538 -5.819 1.00 24.73 229 LYS A CA 1
ATOM 521 C C . LYS A 1 72 ? -12.794 14.076 -5.768 1.00 27.30 229 LYS A C 1
ATOM 522 O O . LYS A 1 72 ? -13.747 13.296 -5.731 1.00 31.78 229 LYS A O 1
ATOM 528 N N . VAL A 1 73 ? -12.958 15.395 -5.770 1.00 22.66 230 VAL A N 1
ATOM 529 C CA . VAL A 1 73 ? -14.295 15.983 -5.678 1.00 19.14 230 VAL A CA 1
ATOM 530 C C . VAL A 1 73 ? -14.627 16.778 -6.932 1.00 19.82 230 VAL A C 1
ATOM 531 O O . VAL A 1 73 ? -13.841 17.622 -7.355 1.00 18.30 230 VAL A O 1
ATOM 535 N N . HIS A 1 74 ? -15.784 16.503 -7.536 1.00 20.77 231 HIS A N 1
ATOM 536 C CA . HIS A 1 74 ? -16.196 17.212 -8.742 1.00 17.57 231 HIS A CA 1
ATOM 537 C C . HIS A 1 74 ? -16.821 18.564 -8.435 1.00 18.01 231 HIS A C 1
ATOM 538 O O . HIS A 1 74 ? -17.498 18.735 -7.405 1.00 21.31 231 HIS A O 1
ATOM 545 N N . GLN A 1 75 ? -16.610 19.516 -9.342 1.00 18.32 232 GLN A N 1
ATOM 546 C CA . GLN A 1 75 ? -17.222 20.836 -9.246 1.00 17.23 232 GLN A CA 1
ATOM 547 C C . GLN A 1 75 ? -18.752 20.750 -9.148 1.00 18.63 232 GLN A C 1
ATOM 548 O O . GLN A 1 75 ? -19.410 20.034 -9.921 1.00 20.64 232 GLN A O 1
ATOM 554 N N . ASP A 1 76 ? -19.303 21.496 -8.199 1.00 17.87 233 ASP A N 1
ATOM 555 C CA . ASP A 1 76 ? -20.747 21.662 -8.034 1.00 19.85 233 ASP A CA 1
ATOM 556 C C . ASP A 1 76 ? -21.283 22.418 -9.244 1.00 20.83 233 ASP A C 1
ATOM 557 O O . ASP A 1 76 ? -20.899 23.553 -9.476 1.00 20.93 233 ASP A O 1
ATOM 562 N N . LEU A 1 77 ? -22.163 21.807 -10.031 1.00 23.10 234 LEU A N 1
ATOM 563 C CA . LEU A 1 77 ? -22.628 22.495 -11.232 1.00 24.70 234 LEU A CA 1
ATOM 564 C C . LEU A 1 77 ? -23.568 23.658 -10.916 1.00 24.90 234 LEU A C 1
ATOM 565 O O . LEU A 1 77 ? -23.931 24.424 -11.806 1.00 27.96 234 LEU A O 1
ATOM 570 N N . THR A 1 78 ? -23.952 23.797 -9.652 1.00 24.91 235 THR A N 1
ATOM 571 C CA . THR A 1 78 ? -24.809 24.911 -9.245 1.00 23.94 235 THR A CA 1
ATOM 572 C C . THR A 1 78 ? -24.018 26.126 -8.742 1.00 26.52 235 THR A C 1
ATOM 573 O O . THR A 1 78 ? -24.605 27.150 -8.413 1.00 28.00 235 THR A O 1
ATOM 577 N N . THR A 1 79 ? -22.691 26.014 -8.684 1.00 24.04 236 THR A N 1
ATOM 578 C CA . THR A 1 79 ? -21.846 27.166 -8.356 1.00 22.78 236 THR A CA 1
ATOM 579 C C . THR A 1 79 ? -20.838 27.401 -9.480 1.00 21.21 236 THR A C 1
ATOM 580 O O . THR A 1 79 ? -20.447 26.466 -10.183 1.00 20.88 236 THR A O 1
ATOM 584 N N . GLN A 1 80 ? -20.435 28.655 -9.653 1.00 20.58 237 GLN A N 1
ATOM 585 C CA . GLN A 1 80 ? -19.597 29.037 -10.785 1.00 22.06 237 GLN A CA 1
ATOM 586 C C . GLN A 1 80 ? -18.168 29.327 -10.334 1.00 18.62 237 GLN A C 1
ATOM 587 O O . GLN A 1 80 ? -17.909 30.333 -9.689 1.00 18.55 237 GLN A O 1
ATOM 593 N N . CYS A 1 81 ? -17.250 28.424 -10.661 1.00 18.96 238 CYS A N 1
ATOM 594 C CA . CYS A 1 81 ? -15.859 28.539 -10.234 1.00 18.70 238 CYS A CA 1
ATOM 595 C C . CYS A 1 81 ? -15.208 29.788 -10.832 1.00 17.57 238 CYS A C 1
ATOM 596 O O . CYS A 1 81 ? -15.295 30.028 -12.038 1.00 18.98 238 CYS A O 1
ATOM 599 N N . LYS A 1 82 ? -14.596 30.603 -9.977 1.00 17.14 239 LYS A N 1
ATOM 600 C CA . LYS A 1 82 ? -13.913 31.817 -10.415 1.00 19.36 239 LYS A CA 1
ATOM 601 C C . LYS A 1 82 ? -12.455 31.763 -9.958 1.00 20.44 239 LYS A C 1
ATOM 602 O O . LYS A 1 82 ? -12.173 31.811 -8.760 1.00 18.50 239 LYS A O 1
ATOM 608 N N . ILE A 1 83 ? -11.530 31.643 -10.911 1.00 15.91 240 ILE A N 1
ATOM 609 C CA . ILE A 1 83 ? -10.103 31.632 -10.602 1.00 17.48 240 ILE A CA 1
ATOM 610 C C . ILE A 1 83 ? -9.518 33.004 -10.903 1.00 20.33 240 ILE A C 1
ATOM 611 O O . ILE A 1 83 ? -9.565 33.462 -12.046 1.00 19.63 240 ILE A O 1
ATOM 616 N N . ASN A 1 84 ? -8.996 33.677 -9.883 1.00 18.90 241 ASN A N 1
ATOM 617 C CA . ASN A 1 84 ? -8.288 34.939 -10.089 1.00 18.96 241 ASN A CA 1
ATOM 618 C C . ASN A 1 84 ? -6.838 34.765 -9.706 1.00 17.48 241 ASN A C 1
ATOM 619 O O . ASN A 1 84 ? -6.518 34.135 -8.700 1.00 18.29 241 ASN A O 1
ATOM 624 N N . LEU A 1 85 ? -5.954 35.346 -10.497 1.00 16.61 242 LEU A N 1
ATOM 625 C CA . LEU A 1 85 ? -4.533 35.200 -10.271 1.00 14.87 242 LEU A CA 1
ATOM 626 C C . LEU A 1 85 ? -3.880 36.541 -10.516 1.00 17.35 242 LEU A C 1
ATOM 627 O O . LEU A 1 85 ? -4.143 37.178 -11.527 1.00 17.73 242 LEU A O 1
ATOM 632 N N . GLU A 1 86 ? -3.038 36.972 -9.586 1.00 16.58 243 GLU A N 1
ATOM 633 C CA . GLU A 1 86 ? -2.300 38.214 -9.742 1.00 19.06 243 GLU A CA 1
ATOM 634 C C . GLU A 1 86 ? -0.825 37.950 -9.515 1.00 16.88 243 GLU A C 1
ATOM 635 O O . GLU A 1 86 ? -0.444 37.291 -8.543 1.00 17.91 243 GLU A O 1
ATOM 641 N N . ILE A 1 87 ? 0.003 38.438 -10.438 1.00 14.50 244 ILE A N 1
ATOM 642 C CA . ILE A 1 87 ? 1.448 38.387 -10.279 1.00 15.85 244 ILE A CA 1
ATOM 643 C C . ILE A 1 87 ? 1.929 39.806 -9.969 1.00 17.65 244 ILE A C 1
ATOM 644 O O . ILE A 1 87 ? 1.791 40.715 -10.800 1.00 19.21 244 ILE A O 1
ATOM 649 N N . LYS A 1 88 ? 2.482 39.993 -8.773 1.00 15.98 245 LYS A N 1
ATOM 650 C CA . LYS A 1 88 ? 2.861 41.324 -8.288 1.00 16.43 245 LYS A CA 1
ATOM 651 C C . LYS A 1 88 ? 4.372 41.486 -8.185 1.00 17.29 245 LYS A C 1
ATOM 652 O O . LYS A 1 88 ? 5.022 40.806 -7.387 1.00 16.87 245 LYS A O 1
ATOM 658 N N . CYS A 1 89 ? 4.922 42.379 -9.016 1.00 15.98 246 CYS A N 1
ATOM 659 C CA . CYS A 1 89 ? 6.339 42.730 -8.978 1.00 16.42 246 CYS A CA 1
ATOM 660 C C . CYS A 1 89 ? 6.610 43.664 -7.818 1.00 18.43 246 CYS A C 1
ATOM 661 O O . CYS A 1 89 ? 5.766 44.477 -7.475 1.00 19.58 246 CYS A O 1
ATOM 664 N N . ASN A 1 90 ? 7.815 43.582 -7.270 1.00 17.53 247 ASN A N 1
ATOM 665 C CA . ASN A 1 90 ? 8.170 44.356 -6.092 1.00 19.60 247 ASN A CA 1
ATOM 666 C C . ASN A 1 90 ? 7.799 45.827 -6.174 1.00 23.46 247 ASN A C 1
ATOM 667 O O . ASN A 1 90 ? 7.200 46.363 -5.245 1.00 25.65 247 ASN A O 1
ATOM 672 N N . SER A 1 91 ? 8.144 46.499 -7.263 1.00 23.37 248 SER A N 1
ATOM 673 C CA A SER A 1 91 ? 7.848 47.927 -7.356 0.54 25.94 248 SER A CA 1
ATOM 674 C CA B SER A 1 91 ? 7.846 47.929 -7.358 0.46 25.93 248 SER A CA 1
ATOM 675 C C . SER A 1 91 ? 6.812 48.243 -8.432 1.00 26.41 248 SER A C 1
ATOM 676 O O . SER A 1 91 ? 6.790 49.345 -8.984 1.00 27.76 248 SER A O 1
ATOM 681 N N . GLY A 1 92 ? 5.949 47.274 -8.714 1.00 21.53 249 GLY A N 1
ATOM 682 C CA . GLY A 1 92 ? 4.899 47.456 -9.698 1.00 21.45 249 GLY A CA 1
ATOM 683 C C . GLY A 1 92 ? 3.937 48.576 -9.358 1.00 23.23 249 GLY A C 1
ATOM 684 O O . GLY A 1 92 ? 3.353 48.602 -8.265 1.00 25.30 249 GLY A O 1
ATOM 685 N N . ARG A 1 93 ? 3.751 49.488 -10.305 1.00 25.68 250 ARG A N 1
ATOM 686 C CA . ARG A 1 93 ? 2.968 50.693 -10.061 1.00 31.01 250 ARG A CA 1
ATOM 687 C C . ARG A 1 93 ? 1.543 50.564 -10.560 1.00 24.06 250 ARG A C 1
ATOM 688 O O . ARG A 1 93 ? 0.633 51.169 -10.002 1.00 27.41 250 ARG A O 1
ATOM 696 N N . GLU A 1 94 ? 1.339 49.782 -11.614 1.00 22.71 251 GLU A N 1
ATOM 697 C CA . GLU A 1 94 ? 0.001 49.698 -12.175 1.00 25.27 251 GLU A CA 1
ATOM 698 C C . GLU A 1 94 ? -0.349 48.305 -12.660 1.00 26.31 251 GLU A C 1
ATOM 699 O O . GLU A 1 94 ? 0.463 47.639 -13.300 1.00 24.25 251 GLU A O 1
ATOM 705 N N . SER A 1 95 ? -1.573 47.879 -12.349 1.00 25.37 252 SER A N 1
ATOM 706 C CA . SER A 1 95 ? -2.071 46.568 -12.749 1.00 21.79 252 SER A CA 1
ATOM 707 C C . SER A 1 95 ? -2.546 46.569 -14.202 1.00 22.52 252 SER A C 1
ATOM 708 O O . SER A 1 95 ? -2.922 47.608 -14.759 1.00 24.56 252 SER A O 1
ATOM 711 N N . ARG A 1 96 ? -2.513 45.395 -14.815 1.00 19.89 253 ARG A N 1
ATOM 712 C CA . ARG A 1 96 ? -3.059 45.220 -16.154 1.00 22.62 253 ARG A CA 1
ATOM 713 C C . ARG A 1 96 ? -3.521 43.785 -16.322 1.00 22.37 253 ARG A C 1
ATOM 714 O O . ARG A 1 96 ? -3.062 42.885 -15.624 1.00 21.79 253 ARG A O 1
ATOM 722 N N . GLN A 1 97 ? -4.469 43.583 -17.224 1.00 18.14 254 GLN A N 1
ATOM 723 C CA . GLN A 1 97 ? -5.063 42.279 -17.437 1.00 19.89 254 GLN A CA 1
ATOM 724 C C . GLN A 1 97 ? -4.398 41.584 -18.615 1.00 19.28 254 GLN A C 1
ATOM 725 O O . GLN A 1 97 ? -4.054 42.225 -19.605 1.00 22.40 254 GLN A O 1
ATOM 731 N N . LEU A 1 98 ? -4.200 40.277 -18.482 1.00 16.19 255 LEU A N 1
ATOM 732 C CA . LEU A 1 98 ? -3.745 39.434 -19.582 1.00 17.73 255 LEU A CA 1
ATOM 733 C C . LEU A 1 98 ? -4.948 38.793 -20.257 1.00 17.51 255 LEU A C 1
ATOM 734 O O . LEU A 1 98 ? -5.955 38.488 -19.612 1.00 20.39 255 LEU A O 1
ATOM 739 N N . THR A 1 99 ? -4.836 38.602 -21.570 1.00 21.50 256 THR A N 1
ATOM 740 C CA . THR A 1 99 ? -5.910 38.022 -22.358 1.00 20.88 256 THR A CA 1
ATOM 741 C C . THR A 1 99 ? -5.509 36.619 -22.758 1.00 19.46 256 THR A C 1
ATOM 742 O O . THR A 1 99 ? -4.390 36.408 -23.229 1.00 19.14 256 THR A O 1
ATOM 746 N N . PRO A 1 100 ? -6.419 35.649 -22.573 1.00 18.06 257 PRO A N 1
ATOM 747 C CA . PRO A 1 100 ? -6.090 34.253 -22.884 1.00 18.11 257 PRO A CA 1
ATOM 748 C C . PRO A 1 100 ? -6.021 34.027 -24.387 1.00 18.31 257 PRO A C 1
ATOM 749 O O . PRO A 1 100 ? -6.536 34.831 -25.167 1.00 20.33 257 PRO A O 1
ATOM 753 N N . THR A 1 101 ? -5.396 32.933 -24.795 1.00 15.76 258 THR A N 1
ATOM 754 C CA . THR A 1 101 ? -5.248 32.691 -26.223 1.00 16.05 258 THR A CA 1
ATOM 755 C C . THR A 1 101 ? -6.469 32.018 -26.851 1.00 20.62 258 THR A C 1
ATOM 756 O O . THR A 1 101 ? -6.557 31.919 -28.067 1.00 17.70 258 THR A O 1
ATOM 760 N N . THR A 1 102 ? -7.402 31.540 -26.030 1.00 18.00 259 THR A N 1
ATOM 761 C CA . THR A 1 102 ? -8.662 30.986 -26.531 1.00 17.17 259 THR A CA 1
ATOM 762 C C . THR A 1 102 ? -9.793 31.398 -25.607 1.00 21.13 259 THR A C 1
ATOM 763 O O . THR A 1 102 ? -9.544 31.744 -24.460 1.00 20.72 259 THR A O 1
ATOM 767 N N . LYS A 1 103 ? -11.030 31.344 -26.094 1.00 22.24 260 LYS A N 1
ATOM 768 C CA . LYS A 1 103 ? -12.170 31.644 -25.221 1.00 24.65 260 LYS A CA 1
ATOM 769 C C . LYS A 1 103 ? -13.334 30.665 -25.341 1.00 23.28 260 LYS A C 1
ATOM 770 O O . LYS A 1 103 ? -14.396 30.875 -24.746 1.00 27.90 260 LYS A O 1
ATOM 776 N N . VAL A 1 104 ? -13.124 29.582 -26.082 1.00 22.65 261 VAL A N 1
ATOM 777 C CA . VAL A 1 104 ? -14.133 28.538 -26.218 1.00 23.20 261 VAL A CA 1
ATOM 778 C C . VAL A 1 104 ? -13.755 27.317 -25.378 1.00 21.08 261 VAL A C 1
ATOM 779 O O . VAL A 1 104 ? -12.724 26.681 -25.616 1.00 20.41 261 VAL A O 1
ATOM 783 N N . TYR A 1 105 ? -14.590 26.998 -24.391 1.00 20.96 262 TYR A N 1
ATOM 784 C CA . TYR A 1 105 ? -14.276 25.942 -23.422 1.00 20.67 262 TYR A CA 1
ATOM 785 C C . TYR A 1 105 ? -15.409 24.932 -23.309 1.00 21.51 262 TYR A C 1
ATOM 786 O O . TYR A 1 105 ? -16.544 25.206 -23.711 1.00 21.76 262 TYR A O 1
ATOM 795 N N . LEU A 1 106 ? -15.093 23.757 -22.780 1.00 18.89 263 LEU A N 1
ATOM 796 C CA . LEU A 1 106 ? -16.074 22.688 -22.683 1.00 21.60 263 LEU A CA 1
ATOM 797 C C . LEU A 1 106 ? -16.819 22.715 -21.354 1.00 20.05 263 LEU A C 1
ATOM 798 O O . LEU A 1 106 ? -17.949 22.229 -21.268 1.00 21.97 263 LEU A O 1
ATOM 803 N N . MET A 1 107 ? -16.196 23.292 -20.323 1.00 17.57 264 MET A N 1
ATOM 804 C CA . MET A 1 107 ? -16.766 23.268 -18.978 1.00 18.10 264 MET A CA 1
ATOM 805 C C . MET A 1 107 ? -16.915 24.688 -18.452 1.00 20.12 264 MET A C 1
ATOM 806 O O . MET A 1 107 ? -16.186 25.583 -18.873 1.00 18.06 264 MET A O 1
ATOM 811 N N . PRO A 1 108 ? -17.885 24.908 -17.556 1.00 19.26 265 PRO A N 1
ATOM 812 C CA . PRO A 1 108 ? -18.132 26.220 -16.946 1.00 19.06 265 PRO A CA 1
ATOM 813 C C . PRO A 1 108 ? -17.056 26.619 -15.941 1.00 19.99 265 PRO A C 1
ATOM 814 O O . PRO A 1 108 ? -16.761 25.862 -15.020 1.00 20.54 265 PRO A O 1
ATOM 818 N N . HIS A 1 109 ? -16.491 27.804 -16.139 1.00 18.55 266 HIS A N 1
ATOM 819 C CA . HIS A 1 109 ? -15.568 28.422 -15.194 1.00 17.42 266 HIS A CA 1
ATOM 820 C C . HIS A 1 109 ? -15.223 29.807 -15.737 1.00 18.05 266 HIS A C 1
ATOM 821 O O . HIS A 1 109 ? -15.383 30.066 -16.927 1.00 20.34 266 HIS A O 1
ATOM 828 N N . SER A 1 110 ? -14.775 30.703 -14.862 1.00 18.25 267 SER A N 1
ATOM 829 C CA . SER A 1 110 ? -14.363 32.039 -15.289 1.00 22.30 267 SER A CA 1
ATOM 830 C C . SER A 1 110 ? -12.992 32.264 -14.697 1.00 16.45 267 SER A C 1
ATOM 831 O O . SER A 1 110 ? -12.701 31.755 -13.612 1.00 16.53 267 SER A O 1
ATOM 834 N N . GLU A 1 111 ? -12.147 33.005 -15.394 1.00 16.84 268 GLU A N 1
ATOM 835 C CA . GLU A 1 111 ? -10.830 33.291 -14.846 1.00 19.13 268 GLU A CA 1
ATOM 836 C C . GLU A 1 111 ? -10.307 34.660 -15.272 1.00 18.71 268 GLU A C 1
ATOM 837 O O . GLU A 1 111 ? -10.661 35.177 -16.338 1.00 19.28 268 GLU A O 1
ATOM 843 N N . THR A 1 112 ? -9.510 35.263 -14.393 1.00 18.01 269 THR A N 1
ATOM 844 C CA . THR A 1 112 ? -8.816 36.509 -14.708 1.00 18.28 269 THR A CA 1
ATOM 845 C C . THR A 1 112 ? -7.388 36.399 -14.235 1.00 19.09 269 THR A C 1
ATOM 846 O O . THR A 1 112 ? -7.109 35.820 -13.176 1.00 20.75 269 THR A O 1
ATOM 850 N N . VAL A 1 113 ? -6.484 36.941 -15.039 1.00 17.23 270 VAL A N 1
ATOM 851 C CA . VAL A 1 113 ? -5.068 36.941 -14.737 1.00 16.87 270 VAL A CA 1
ATOM 852 C C . VAL A 1 113 ? -4.571 38.362 -14.884 1.00 17.12 270 VAL A C 1
ATOM 853 O O . VAL A 1 113 ? -4.794 39.007 -15.916 1.00 16.75 270 VAL A O 1
ATOM 857 N N . THR A 1 114 ? -3.920 38.853 -13.839 1.00 17.02 271 THR A N 1
ATOM 858 C CA A THR A 1 114 ? -3.467 40.236 -13.761 0.58 19.34 271 THR A CA 1
ATOM 859 C CA B THR A 1 114 ? -3.447 40.224 -13.835 0.42 19.33 271 THR A CA 1
ATOM 860 C C . THR A 1 114 ? -1.980 40.268 -13.449 1.00 17.60 271 THR A C 1
ATOM 861 O O . THR A 1 114 ? -1.494 39.412 -12.720 1.00 16.60 271 THR A O 1
ATOM 868 N N . VAL A 1 115 ? -1.272 41.256 -13.983 1.00 15.40 272 VAL A N 1
ATOM 869 C CA . VAL A 1 115 ? 0.135 41.455 -13.636 1.00 16.63 272 VAL A CA 1
ATOM 870 C C . VAL A 1 115 ? 0.327 42.911 -13.202 1.00 20.65 272 VAL A C 1
ATOM 871 O O . VAL A 1 115 ? -0.306 43.817 -13.757 1.00 18.86 272 VAL A O 1
ATOM 875 N N . VAL A 1 116 ? 1.170 43.125 -12.192 1.00 17.25 273 VAL A N 1
ATOM 876 C CA . VAL A 1 116 ? 1.427 44.457 -11.652 1.00 16.54 273 VAL A CA 1
ATOM 877 C C . VAL A 1 116 ? 2.930 44.733 -11.736 1.00 15.90 273 VAL A C 1
ATOM 878 O O . VAL A 1 116 ? 3.731 44.144 -11.007 1.00 17.27 273 VAL A O 1
ATOM 882 N N . GLY A 1 117 ? 3.313 45.612 -12.657 1.00 18.10 274 GLY A N 1
ATOM 883 C CA . GLY A 1 117 ? 4.716 45.891 -12.897 1.00 19.10 274 GLY A CA 1
ATOM 884 C C . GLY A 1 117 ? 5.262 45.207 -14.143 1.00 18.95 274 GLY A C 1
ATOM 885 O O . GLY A 1 117 ? 4.609 44.356 -14.742 1.00 23.14 274 GLY A O 1
ATOM 886 N N . ASP A 1 118 ? 6.480 45.573 -14.514 1.00 20.26 275 ASP A N 1
ATOM 887 C CA . ASP A 1 118 ? 7.091 45.062 -15.727 1.00 22.86 275 ASP A CA 1
ATOM 888 C C . ASP A 1 118 ? 8.413 44.353 -15.456 1.00 21.91 275 ASP A C 1
ATOM 889 O O . ASP A 1 118 ? 9.322 44.373 -16.296 1.00 22.42 275 ASP A O 1
ATOM 894 N N . CYS A 1 119 ? 8.511 43.698 -14.301 1.00 19.11 276 CYS A N 1
ATOM 895 C CA . CYS A 1 119 ? 9.749 43.047 -13.892 1.00 19.86 276 CYS A CA 1
ATOM 896 C C . CYS A 1 119 ? 10.027 41.759 -14.670 1.00 19.62 276 CYS A C 1
ATOM 897 O O . CYS A 1 119 ? 11.153 41.256 -14.659 1.00 20.11 276 CYS A O 1
ATOM 900 N N . LEU A 1 120 ? 9.012 41.230 -15.349 1.00 15.60 277 LEU A N 1
ATOM 901 C CA . LEU A 1 120 ? 9.212 40.000 -16.125 1.00 19.48 277 LEU A CA 1
ATOM 902 C C . LEU A 1 120 ? 9.307 40.248 -17.623 1.00 17.98 277 LEU A C 1
ATOM 903 O O . LEU A 1 120 ? 8.494 40.972 -18.190 1.00 21.00 277 LEU A O 1
ATOM 908 N N . SER A 1 121 ? 10.299 39.627 -18.259 1.00 17.62 278 SER A N 1
ATOM 909 C CA . SER A 1 121 ? 10.399 39.642 -19.716 1.00 16.57 278 SER A CA 1
ATOM 910 C C . SER A 1 121 ? 9.506 38.562 -20.333 1.00 18.40 278 SER A C 1
ATOM 911 O O . SER A 1 121 ? 9.045 38.712 -21.459 1.00 19.14 278 SER A O 1
ATOM 914 N N . ASN A 1 122 ? 9.255 37.482 -19.593 1.00 16.19 279 ASN A N 1
ATOM 915 C CA . ASN A 1 122 ? 8.335 36.440 -20.049 1.00 13.87 279 ASN A CA 1
ATOM 916 C C . ASN A 1 122 ? 7.475 35.981 -18.888 1.00 15.22 279 ASN A C 1
ATOM 917 O O . ASN A 1 122 ? 7.995 35.690 -17.819 1.00 16.34 279 ASN A O 1
ATOM 922 N N . LEU A 1 123 ? 6.169 35.910 -19.113 1.00 15.99 280 LEU A N 1
ATOM 923 C CA . LEU A 1 123 ? 5.236 35.420 -18.106 1.00 16.24 280 LEU A CA 1
ATOM 924 C C . LEU A 1 123 ? 4.220 34.554 -18.820 1.00 14.75 280 LEU A C 1
ATOM 925 O O . LEU A 1 123 ? 3.530 35.023 -19.727 1.00 15.20 280 LEU A O 1
ATOM 930 N N . ASP A 1 124 ? 4.130 33.289 -18.418 1.00 13.86 281 ASP A N 1
ATOM 931 C CA . ASP A 1 124 ? 3.150 32.364 -18.975 1.00 14.09 281 ASP A CA 1
ATOM 932 C C . ASP A 1 124 ? 2.266 31.889 -17.833 1.00 14.49 281 ASP A C 1
ATOM 933 O O . ASP A 1 124 ? 2.767 31.554 -16.756 1.00 14.25 281 ASP A O 1
ATOM 938 N N . VAL A 1 125 ? 0.961 31.842 -18.074 1.00 14.42 282 VAL A N 1
ATOM 939 C CA . VAL A 1 125 ? 0.026 31.295 -17.107 1.00 15.54 282 VAL A CA 1
ATOM 940 C C . VAL A 1 125 ? -0.853 30.253 -17.790 1.00 17.64 282 VAL A C 1
ATOM 941 O O . VAL A 1 125 ? -1.328 30.463 -18.908 1.00 15.65 282 VAL A O 1
ATOM 945 N N . TYR A 1 126 ? -1.040 29.117 -17.127 1.00 14.83 283 TYR A N 1
ATOM 946 C CA . TYR A 1 126 ? -2.018 28.132 -17.565 1.00 15.86 283 TYR A CA 1
ATOM 947 C C . TYR A 1 126 ? -2.967 27.817 -16.427 1.00 15.18 283 TYR A C 1
ATOM 948 O O . TYR A 1 126 ? -2.535 27.497 -15.323 1.00 16.78 283 TYR A O 1
ATOM 957 N N . ILE A 1 127 ? -4.258 27.916 -16.706 1.00 15.74 284 ILE A N 1
ATOM 958 C CA . ILE A 1 127 ? -5.277 27.479 -15.755 1.00 15.85 284 ILE A CA 1
ATOM 959 C C . ILE A 1 127 ? -6.005 26.326 -16.428 1.00 16.30 284 ILE A C 1
ATOM 960 O O . ILE A 1 127 ? -6.614 26.501 -17.481 1.00 15.17 284 ILE A O 1
ATOM 965 N N . VAL A 1 128 ? -5.921 25.148 -15.824 1.00 15.44 285 VAL A N 1
ATOM 966 C CA . VAL A 1 128 ? -6.340 23.918 -16.487 1.00 16.29 285 VAL A CA 1
ATOM 967 C C . VAL A 1 128 ? -7.369 23.191 -15.646 1.00 15.41 285 VAL A C 1
ATOM 968 O O . VAL A 1 128 ? -7.099 22.818 -14.499 1.00 16.09 285 VAL A O 1
ATOM 972 N N . TYR A 1 129 ? -8.555 23.019 -16.211 1.00 15.15 286 TYR A N 1
ATOM 973 C CA . TYR A 1 129 ? -9.622 22.299 -15.548 1.00 15.22 286 TYR A CA 1
ATOM 974 C C . TYR A 1 129 ? -9.772 20.941 -16.209 1.00 17.69 286 TYR A C 1
ATOM 975 O O . TYR A 1 129 ? -9.904 20.847 -17.443 1.00 18.30 286 TYR A O 1
ATOM 984 N N . ALA A 1 130 ? -9.754 19.886 -15.403 1.00 16.22 287 ALA A N 1
ATOM 985 C CA . ALA A 1 130 ? -9.890 18.536 -15.927 1.00 16.87 287 ALA A CA 1
ATOM 986 C C . ALA A 1 130 ? -10.867 17.688 -15.134 1.00 17.08 287 ALA A C 1
ATOM 987 O O . ALA A 1 130 ? -10.869 17.714 -13.906 1.00 17.26 287 ALA A O 1
ATOM 989 N N . ASN A 1 131 ? -11.699 16.937 -15.852 1.00 17.56 288 ASN A N 1
ATOM 990 C CA . ASN A 1 131 ? -12.429 15.826 -15.269 1.00 19.14 288 ASN A CA 1
ATOM 991 C C . ASN A 1 131 ? -11.562 14.598 -15.459 1.00 20.04 288 ASN A C 1
ATOM 992 O O . ASN A 1 131 ? -11.403 14.133 -16.584 1.00 19.06 288 ASN A O 1
ATOM 997 N N . THR A 1 132 ? -10.972 14.086 -14.383 1.00 17.94 289 THR A N 1
ATOM 998 C CA . THR A 1 132 ? -10.084 12.935 -14.493 1.00 18.60 289 THR A CA 1
ATOM 999 C C . THR A 1 132 ? -10.780 11.688 -15.030 1.00 21.49 289 THR A C 1
ATOM 1000 O O . THR A 1 132 ? -10.116 10.748 -15.449 1.00 25.13 289 THR A O 1
ATOM 1004 N N . ASP A 1 133 ? -12.114 11.701 -15.038 1.00 21.46 290 ASP A N 1
ATOM 1005 C CA . ASP A 1 133 ? -12.898 10.627 -15.649 1.00 26.73 290 ASP A CA 1
ATOM 1006 C C . ASP A 1 133 ? -12.909 10.717 -17.171 1.00 23.77 290 ASP A C 1
ATOM 1007 O O . ASP A 1 133 ? -13.267 9.749 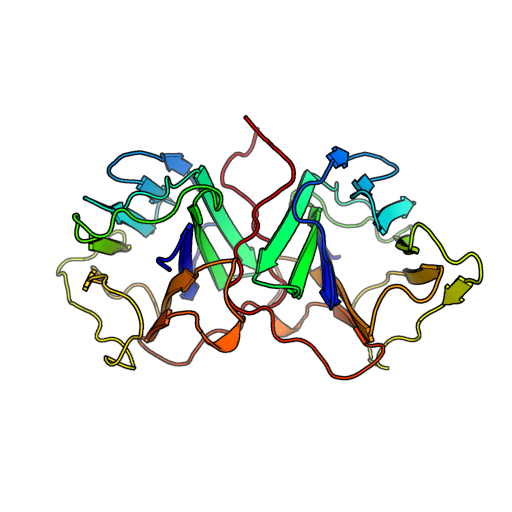-17.853 1.00 27.14 290 ASP A O 1
ATOM 1012 N N . ALA A 1 134 ? -12.541 11.880 -17.708 1.00 22.37 291 ALA A N 1
ATOM 1013 C CA . ALA A 1 134 ? -12.624 12.134 -19.148 1.00 22.44 291 ALA A CA 1
ATOM 1014 C C . ALA A 1 134 ? -11.262 12.041 -19.835 1.00 24.07 291 ALA A C 1
ATOM 1015 O O . ALA A 1 134 ? -10.224 12.125 -19.184 1.00 21.92 291 ALA A O 1
ATOM 1017 N N . ILE A 1 135 ? -11.270 11.848 -21.153 1.00 24.62 292 ILE A N 1
ATOM 1018 C CA . ILE A 1 135 ? -10.017 11.763 -21.904 1.00 25.69 292 ILE A CA 1
ATOM 1019 C C . ILE A 1 135 ? -9.179 13.032 -21.756 1.00 23.39 292 ILE A C 1
ATOM 1020 O O . ILE A 1 135 ? -9.707 14.129 -21.552 1.00 23.16 292 ILE A O 1
ATOM 1025 N N . TYR A 1 136 ? -7.868 12.865 -21.847 1.00 23.32 293 TYR A N 1
ATOM 1026 C CA . TYR A 1 136 ? -6.940 13.978 -21.701 1.00 25.07 293 TYR A CA 1
ATOM 1027 C C . TYR A 1 136 ? -7.279 15.158 -22.626 1.00 23.95 293 TYR A C 1
ATOM 1028 O O . TYR A 1 136 ? -7.186 16.319 -22.228 1.00 25.50 293 TYR A O 1
ATOM 1037 N N . SER A 1 137 ? -7.701 14.882 -23.852 1.00 21.69 294 SER A N 1
ATOM 1038 C CA . SER A 1 137 ? -7.936 15.983 -24.780 1.00 23.02 294 SER A CA 1
ATOM 1039 C C . SER A 1 137 ? -9.205 16.791 -24.480 1.00 22.16 294 SER A C 1
ATOM 1040 O O . SER A 1 137 ? -9.460 17.806 -25.129 1.00 23.02 294 SER A O 1
ATOM 1043 N N . ASP A 1 138 ? -9.982 16.358 -23.488 1.00 21.76 295 ASP A N 1
ATOM 1044 C CA . ASP A 1 138 ? -11.193 17.079 -23.085 1.00 22.40 295 ASP A CA 1
ATOM 1045 C C . ASP A 1 138 ? -10.972 18.100 -21.963 1.00 21.77 295 ASP A C 1
ATOM 1046 O O . ASP A 1 138 ? -11.924 18.742 -21.518 1.00 23.59 295 ASP A O 1
ATOM 1051 N N . MET A 1 139 ? -9.737 18.244 -21.496 1.00 19.86 296 MET A N 1
ATOM 1052 C CA . MET A 1 139 ? -9.432 19.268 -20.492 1.00 17.64 296 MET A CA 1
ATOM 1053 C C . MET A 1 139 ? -9.625 20.667 -21.095 1.00 18.11 296 MET A C 1
ATOM 1054 O O . MET A 1 139 ? -9.469 20.846 -22.299 1.00 20.67 296 MET A O 1
ATOM 1059 N N . ASP A 1 140 ? -9.954 21.654 -20.260 1.00 16.26 297 ASP A N 1
ATOM 1060 C CA . ASP A 1 140 ? -9.949 23.056 -20.688 1.00 15.56 297 ASP A CA 1
ATOM 1061 C C . ASP A 1 140 ? -8.609 23.652 -20.266 1.00 16.19 297 ASP A C 1
ATOM 1062 O O . ASP A 1 140 ? -8.240 23.602 -19.087 1.00 18.06 297 ASP A O 1
ATOM 1067 N N . VAL A 1 141 ? -7.874 24.189 -21.232 1.00 15.96 298 VAL A N 1
ATOM 1068 C CA . VAL A 1 141 ? -6.587 24.816 -20.982 1.00 15.28 298 VAL A CA 1
ATOM 1069 C C . VAL A 1 141 ? -6.684 26.297 -21.297 1.00 17.47 298 VAL A C 1
ATOM 1070 O O . VAL A 1 141 ? -6.798 26.682 -22.470 1.00 19.16 298 VAL A O 1
ATOM 1074 N N . VAL A 1 142 ? -6.650 27.132 -20.261 1.00 15.29 299 VAL A N 1
ATOM 1075 C CA . VAL A 1 142 ? -6.698 28.578 -20.458 1.00 15.11 299 VAL A CA 1
ATOM 1076 C C . VAL A 1 142 ? -5.267 29.108 -20.398 1.00 14.58 299 VAL A C 1
ATOM 1077 O O . VAL A 1 142 ? -4.626 29.054 -19.341 1.00 16.46 299 VAL A O 1
ATOM 1081 N N . ALA A 1 143 ? -4.751 29.587 -21.527 1.00 14.97 300 ALA A N 1
ATOM 1082 C CA . ALA A 1 143 ? -3.332 29.950 -21.623 1.00 16.29 300 ALA A CA 1
ATOM 1083 C C . ALA A 1 143 ? -3.110 31.440 -21.834 1.00 15.76 300 ALA A C 1
ATOM 1084 O O . ALA A 1 143 ? -3.849 32.086 -22.577 1.00 15.36 300 ALA A O 1
ATOM 1086 N N . TYR A 1 144 ? -2.108 31.986 -21.143 1.00 14.96 301 TYR A N 1
ATOM 1087 C CA . TYR A 1 144 ? -1.748 33.393 -21.269 1.00 17.32 301 TYR A CA 1
ATOM 1088 C C . TYR A 1 144 ? -0.242 33.503 -21.468 1.00 16.92 301 TYR A C 1
ATOM 1089 O O . TYR A 1 144 ? 0.525 32.774 -20.835 1.00 15.76 301 TYR A O 1
ATOM 1098 N N . HIS A 1 145 ? 0.182 34.422 -22.333 1.00 16.15 302 HIS A N 1
ATOM 1099 C CA . HIS A 1 145 ? 1.607 34.650 -22.564 1.00 14.62 302 HIS A CA 1
ATOM 1100 C C . HIS A 1 145 ? 1.891 36.128 -22.814 1.00 17.55 302 HIS A C 1
ATOM 1101 O O . HIS A 1 145 ? 1.257 36.732 -23.681 1.00 19.30 302 HIS A O 1
ATOM 1108 N N . THR A 1 146 ? 2.838 36.708 -22.078 1.00 16.76 303 THR A N 1
ATOM 1109 C CA . THR A 1 146 ? 3.228 38.101 -22.334 1.00 16.00 303 THR A CA 1
ATOM 1110 C C . THR A 1 146 ? 4.259 38.246 -23.443 1.00 18.62 303 THR A C 1
ATOM 1111 O O . THR A 1 146 ? 4.387 39.318 -24.039 1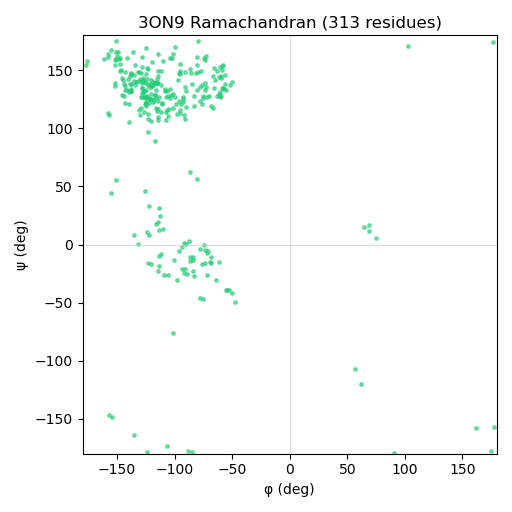.00 18.56 303 THR A O 1
ATOM 1115 N N . SER A 1 147 ? 4.997 37.175 -23.706 1.00 16.44 304 SER A N 1
ATOM 1116 C CA . SER A 1 147 ? 6.062 37.199 -24.696 1.00 16.48 304 SER A CA 1
ATOM 1117 C C . SER A 1 147 ? 6.274 35.787 -25.221 1.00 17.32 304 SER A C 1
ATOM 1118 O O . SER A 1 147 ? 5.321 35.007 -25.307 1.00 16.44 304 SER A O 1
ATOM 1121 N N . TYR A 1 148 ? 7.511 35.464 -25.582 1.00 16.01 305 TYR A N 1
ATOM 1122 C CA . TYR A 1 148 ? 7.828 34.117 -26.037 1.00 16.15 305 TYR A CA 1
ATOM 1123 C C . TYR A 1 148 ? 7.501 33.122 -24.943 1.00 17.89 305 TYR A C 1
ATOM 1124 O O . TYR A 1 148 ? 7.688 33.409 -23.749 1.00 18.48 305 TYR A O 1
ATOM 1133 N N . ILE A 1 149 ? 7.006 31.959 -25.351 1.00 16.52 306 ILE A N 1
ATOM 1134 C CA . ILE A 1 149 ? 6.586 30.922 -24.414 1.00 16.62 306 ILE A CA 1
ATOM 1135 C C . ILE A 1 149 ? 7.777 30.161 -23.850 1.00 17.87 306 ILE A C 1
ATOM 1136 O O . ILE A 1 149 ? 8.580 29.602 -24.598 1.00 18.33 306 ILE A O 1
ATOM 1141 N N . LEU A 1 150 ? 7.888 30.156 -22.523 1.00 17.64 307 LEU A N 1
ATOM 1142 C CA . LEU A 1 150 ? 9.005 29.521 -21.827 1.00 16.52 307 LEU A CA 1
ATOM 1143 C C . LEU A 1 150 ? 8.912 28.001 -21.843 1.00 14.95 307 LEU A C 1
ATOM 1144 O O . LEU A 1 150 ? 7.834 27.431 -21.661 1.00 17.84 307 LEU A O 1
ATOM 1149 N N . ASN A 1 151 ? 10.056 27.353 -22.055 1.00 15.68 308 ASN A N 1
ATOM 1150 C CA . ASN A 1 151 ? 10.140 25.910 -21.882 1.00 15.82 308 ASN A CA 1
ATOM 1151 C C . ASN A 1 151 ? 10.655 25.610 -20.481 1.00 17.21 308 ASN A C 1
ATOM 1152 O O . ASN A 1 151 ? 11.805 25.929 -20.153 1.00 17.94 308 ASN A O 1
ATOM 1157 N N . VAL A 1 152 ? 9.792 25.023 -19.651 1.00 15.78 309 VAL A N 1
ATOM 1158 C CA . VAL A 1 152 ? 10.177 24.636 -18.303 1.00 17.08 309 VAL A CA 1
ATOM 1159 C C . VAL A 1 152 ? 10.099 23.129 -18.120 1.00 16.73 309 VAL A C 1
ATOM 1160 O O . VAL A 1 152 ? 10.069 22.637 -16.986 1.00 16.62 309 VAL A O 1
ATOM 1164 N N . ASP A 1 153 ? 10.075 22.386 -19.230 1.00 15.74 310 ASP A N 1
ATOM 1165 C CA . ASP A 1 153 ? 10.034 20.933 -19.134 1.00 16.89 310 ASP A CA 1
ATOM 1166 C C . ASP A 1 153 ? 11.114 20.399 -18.202 1.00 19.11 310 ASP A C 1
ATOM 1167 O O . ASP A 1 153 ? 12.256 20.867 -18.216 1.00 16.83 310 ASP A O 1
ATOM 1172 N N . HIS A 1 154 ? 10.743 19.394 -17.418 1.00 20.18 311 HIS A N 1
ATOM 1173 C CA . HIS A 1 154 ? 11.682 18.665 -16.564 1.00 19.51 311 HIS A CA 1
ATOM 1174 C C . HIS A 1 154 ? 12.256 19.463 -15.390 1.00 20.35 311 HIS A C 1
ATOM 1175 O O . HIS A 1 154 ? 13.265 19.066 -14.825 1.00 20.35 311 HIS A O 1
ATOM 1182 N N . ILE A 1 155 ? 11.629 20.578 -15.028 1.00 17.00 312 ILE A N 1
ATOM 1183 C CA . ILE A 1 155 ? 11.959 21.251 -13.766 1.00 14.77 312 ILE A CA 1
ATOM 1184 C C . ILE A 1 155 ? 10.955 20.720 -12.744 1.00 17.35 312 ILE A C 1
ATOM 1185 O O . ILE A 1 155 ? 9.752 20.857 -12.935 1.00 17.96 312 ILE A O 1
ATOM 1190 N N . PRO A 1 156 ? 11.444 20.089 -11.662 1.00 17.62 313 PRO A N 1
ATOM 1191 C CA . PRO A 1 156 ? 10.546 19.422 -10.707 1.00 20.03 313 PRO A CA 1
ATOM 1192 C C . PRO A 1 156 ? 9.766 20.407 -9.823 1.00 19.59 313 PRO A C 1
ATOM 1193 O O . PRO A 1 156 ? 10.183 21.552 -9.664 1.00 17.50 313 PRO A O 1
ATOM 1197 N N . PRO A 1 157 ? 8.641 19.955 -9.252 1.00 19.25 314 PRO A N 1
ATOM 1198 C CA . PRO A 1 157 ? 7.747 20.827 -8.483 1.00 15.68 314 PRO A CA 1
ATOM 1199 C C . PRO A 1 157 ? 8.157 20.941 -7.021 1.00 15.64 314 PRO A C 1
ATOM 1200 O O . PRO A 1 157 ? 7.397 20.537 -6.133 1.00 18.12 314 PRO A O 1
ATOM 1204 N N . ASN A 1 158 ? 9.345 21.485 -6.786 1.00 17.21 315 ASN A N 1
ATOM 1205 C CA . ASN A 1 158 ? 9.815 21.694 -5.422 1.00 16.52 315 ASN A CA 1
ATOM 1206 C C . ASN A 1 158 ? 8.948 22.710 -4.709 1.00 18.07 315 ASN A C 1
ATOM 1207 O O . ASN A 1 158 ? 8.660 23.769 -5.269 1.00 18.46 315 ASN A O 1
ATOM 1212 N N . ASP A 1 159 ? 8.555 22.414 -3.471 1.00 19.82 316 ASP A N 1
ATOM 1213 C CA . ASP A 1 159 ? 7.762 23.382 -2.714 1.00 19.42 316 ASP A CA 1
ATOM 1214 C C . ASP A 1 159 ? 8.651 24.401 -1.997 1.00 17.04 316 ASP A C 1
ATOM 1215 O O . ASP A 1 159 ? 9.877 24.385 -2.138 1.00 17.75 316 ASP A O 1
ATOM 1220 N N . CYS A 1 160 ? 8.033 25.313 -1.259 1.00 17.51 317 CYS A N 1
ATOM 1221 C CA . CYS A 1 160 ? 8.763 26.429 -0.664 1.00 17.73 317 CYS A CA 1
ATOM 1222 C C . CYS A 1 160 ? 9.425 26.109 0.663 1.00 18.47 317 CYS A C 1
ATOM 1223 O O . CYS A 1 160 ? 10.248 26.887 1.139 1.00 17.88 317 CYS A O 1
ATOM 1226 N N . GLU A 1 161 ? 9.060 24.981 1.261 1.00 19.41 318 GLU A N 1
ATOM 1227 C CA . GLU A 1 161 ? 9.499 24.693 2.623 1.00 21.45 318 GLU A CA 1
ATOM 1228 C C . GLU A 1 161 ? 10.958 24.254 2.677 1.00 24.14 318 GLU A C 1
ATOM 1229 O O . GLU A 1 161 ? 11.336 23.262 2.058 1.00 22.89 318 GLU A O 1
ATOM 1235 N N . ARG A 1 162 ? 11.776 24.997 3.415 1.00 23.00 319 ARG A N 1
ATOM 1236 C CA . ARG A 1 162 ? 13.212 24.720 3.452 1.00 26.80 319 ARG A CA 1
ATOM 1237 C C . ARG A 1 162 ? 13.619 23.856 4.644 1.00 32.87 319 ARG A C 1
ATOM 1238 O O . ARG A 1 162 ? 14.772 23.444 4.750 1.00 38.02 319 ARG A O 1
ATOM 1246 N N . ASP A 1 163 ? 12.664 23.585 5.531 1.00 32.76 320 ASP A N 1
ATOM 1247 C CA . ASP A 1 163 ? 12.896 22.723 6.691 1.00 38.05 320 ASP A CA 1
ATOM 1248 C C . ASP A 1 163 ? 13.757 21.512 6.338 1.00 41.76 320 ASP A C 1
ATOM 1249 O O . ASP A 1 163 ? 13.473 20.794 5.375 1.00 50.08 320 ASP A O 1
ATOM 1254 N N . GLY B 1 4 ? 29.940 24.108 -11.690 1.00 39.01 161 GLY B N 1
ATOM 1255 C CA . GLY B 1 4 ? 29.961 22.899 -10.890 1.00 34.07 161 GLY B CA 1
ATOM 1256 C C . GLY B 1 4 ? 29.140 21.760 -11.477 1.00 33.95 161 GLY B C 1
ATOM 1257 O O . GLY B 1 4 ? 28.629 21.842 -12.596 1.00 34.50 161 GLY B O 1
ATOM 1258 N N . SER B 1 5 ? 29.016 20.690 -10.699 1.00 27.22 162 SER B N 1
ATOM 1259 C CA . SER B 1 5 ? 28.308 19.493 -11.115 1.00 23.65 162 SER B CA 1
ATOM 1260 C C . SER B 1 5 ? 26.810 19.715 -10.957 1.00 23.39 162 SER B C 1
ATOM 1261 O O . SER B 1 5 ? 26.383 20.743 -10.427 1.00 21.28 162 SER B O 1
ATOM 1264 N N . PHE B 1 6 ? 26.001 18.756 -11.390 1.00 17.37 163 PHE B N 1
ATOM 1265 C CA . PHE B 1 6 ? 24.568 18.902 -11.169 1.00 17.00 163 PHE B CA 1
ATOM 1266 C C . PHE B 1 6 ? 24.244 18.915 -9.674 1.00 17.66 163 PHE B C 1
ATOM 1267 O O . PHE B 1 6 ? 24.945 18.296 -8.868 1.00 17.62 163 PHE B O 1
ATOM 1275 N N . ASN B 1 7 ? 23.190 19.638 -9.311 1.00 17.43 164 ASN B N 1
ATOM 1276 C CA . ASN B 1 7 ? 22.687 19.630 -7.937 1.00 16.18 164 ASN B CA 1
ATOM 1277 C C . ASN B 1 7 ? 21.208 19.245 -7.878 1.00 18.73 164 ASN B C 1
ATOM 1278 O O . ASN B 1 7 ? 20.562 19.348 -6.827 1.00 17.19 164 ASN B O 1
ATOM 1283 N N . SER B 1 8 ? 20.674 18.778 -9.007 1.00 16.71 165 SER B N 1
ATOM 1284 C CA . SER B 1 8 ? 19.258 18.464 -9.101 1.00 15.73 165 SER B CA 1
ATOM 1285 C C . SER B 1 8 ? 19.081 17.233 -9.968 1.00 15.89 165 SER B C 1
ATOM 1286 O O . SER B 1 8 ? 19.691 17.130 -11.035 1.00 17.63 165 SER B O 1
ATOM 1289 N N . ILE B 1 9 ? 18.271 16.296 -9.493 1.00 15.49 166 ILE B N 1
ATOM 1290 C CA . ILE B 1 9 ? 17.860 15.161 -10.312 1.00 15.38 166 ILE B CA 1
ATOM 1291 C C . ILE B 1 9 ? 16.335 15.110 -10.342 1.00 17.65 166 ILE B C 1
ATOM 1292 O O . ILE B 1 9 ? 15.670 15.242 -9.308 1.00 17.89 166 ILE B O 1
ATOM 1297 N N . ASP B 1 10 ? 15.786 14.936 -11.539 1.00 17.44 167 ASP B N 1
ATOM 1298 C CA . ASP B 1 10 ? 14.353 14.825 -11.727 1.00 20.16 167 ASP B CA 1
ATOM 1299 C C . ASP B 1 10 ? 14.119 13.557 -12.541 1.00 17.99 167 ASP B C 1
ATOM 1300 O O . ASP B 1 10 ? 14.777 13.336 -13.557 1.00 20.74 167 ASP B O 1
ATOM 1305 N N . VAL B 1 11 ? 13.204 12.712 -12.083 1.00 16.13 168 VAL B N 1
ATOM 1306 C CA . VAL B 1 11 ? 12.879 11.481 -12.790 1.00 17.03 168 VAL B CA 1
ATOM 1307 C C . VAL B 1 11 ? 11.384 11.507 -13.106 1.00 18.42 168 VAL B C 1
ATOM 1308 O O . VAL B 1 11 ? 10.560 11.646 -12.195 1.00 20.39 168 VAL B O 1
ATOM 1312 N N . GLU B 1 12 ? 11.024 11.412 -14.387 1.00 17.42 169 GLU B N 1
ATOM 1313 C CA . GLU B 1 12 ? 9.624 11.453 -14.793 1.00 18.96 169 GLU B CA 1
ATOM 1314 C C . GLU B 1 12 ? 9.280 10.176 -15.529 1.00 18.04 169 GLU B C 1
ATOM 1315 O O . GLU B 1 12 ? 10.056 9.727 -16.371 1.00 18.10 169 GLU B O 1
ATOM 1321 N N . ILE B 1 13 ? 8.127 9.606 -15.200 1.00 15.92 170 ILE B N 1
ATOM 1322 C CA . ILE B 1 13 ? 7.649 8.368 -15.806 1.00 17.64 170 ILE B CA 1
ATOM 1323 C C . ILE B 1 13 ? 6.210 8.567 -16.267 1.00 18.03 170 ILE B C 1
ATOM 1324 O O . ILE B 1 13 ? 5.295 8.713 -15.450 1.00 17.14 170 ILE B O 1
ATOM 1329 N N . ASN B 1 14 ? 6.012 8.572 -17.580 1.00 17.94 171 ASN B N 1
ATOM 1330 C CA . ASN B 1 14 ? 4.685 8.747 -18.145 1.00 17.56 171 ASN B CA 1
ATOM 1331 C C . ASN B 1 14 ? 4.201 7.435 -18.741 1.00 16.43 171 ASN B C 1
ATOM 1332 O O . ASN B 1 14 ? 4.950 6.741 -19.435 1.00 17.48 171 ASN B O 1
ATOM 1337 N N . MET B 1 15 ? 2.960 7.083 -18.429 1.00 16.59 172 MET B N 1
ATOM 1338 C CA . MET B 1 15 ? 2.475 5.741 -18.711 1.00 20.40 172 MET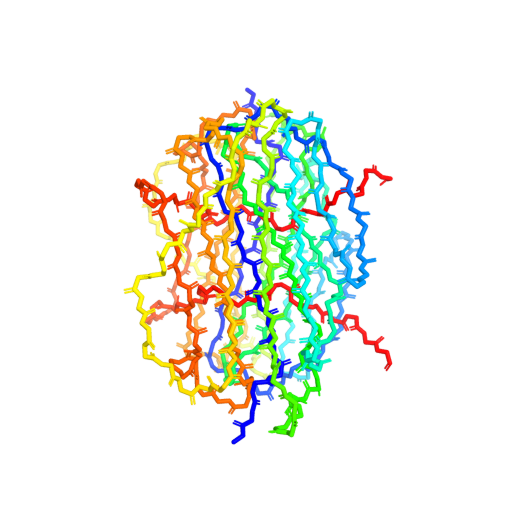 B CA 1
ATOM 1339 C C . MET B 1 15 ? 1.054 5.717 -19.258 1.00 16.88 172 MET B C 1
ATOM 1340 O O . MET B 1 15 ? 0.211 6.503 -18.841 1.00 19.92 172 MET B O 1
ATOM 1345 N N . TYR B 1 16 ? 0.791 4.775 -20.159 1.00 18.04 173 TYR B N 1
ATOM 1346 C CA . TYR B 1 16 ? -0.557 4.523 -20.639 1.00 20.18 173 TYR B CA 1
ATOM 1347 C C . TYR B 1 16 ? -0.648 3.054 -21.057 1.00 19.43 173 TYR B C 1
ATOM 1348 O O . TYR B 1 16 ? 0.289 2.517 -21.652 1.00 19.78 173 TYR B O 1
ATOM 1357 N N . PRO B 1 17 ? -1.767 2.388 -20.735 1.00 21.01 174 PRO B N 1
ATOM 1358 C CA . PRO B 1 17 ? -2.877 2.878 -19.917 1.00 19.45 174 PRO B CA 1
ATOM 1359 C C . PRO B 1 17 ? -2.698 2.412 -18.480 1.00 23.00 174 PRO B C 1
ATOM 1360 O O . PRO B 1 17 ? -2.154 1.331 -18.237 1.00 24.51 174 PRO B O 1
ATOM 1364 N N . VAL B 1 18 ? -3.157 3.223 -17.534 1.00 21.28 175 VAL B N 1
ATOM 1365 C CA . VAL B 1 18 ? -3.236 2.786 -16.151 1.00 23.09 175 VAL B CA 1
ATOM 1366 C C . VAL B 1 18 ? -4.703 2.729 -15.777 1.00 25.88 175 VAL B C 1
ATOM 1367 O O . VAL B 1 18 ? -5.517 3.488 -16.306 1.00 25.51 175 VAL B O 1
ATOM 1371 N N . ASN B 1 19 ? -5.047 1.818 -14.879 1.00 25.74 176 ASN B N 1
ATOM 1372 C CA . ASN B 1 19 ? -6.434 1.625 -14.502 1.00 28.80 176 ASN B CA 1
ATOM 1373 C C . ASN B 1 19 ? -6.676 2.025 -13.055 1.00 31.03 176 ASN B C 1
ATOM 1374 O O . ASN B 1 19 ? -7.818 2.105 -12.614 1.00 32.81 176 ASN B O 1
ATOM 1379 N N . LYS B 1 20 ? -5.596 2.282 -12.325 1.00 27.75 177 LYS B N 1
ATOM 1380 C CA . LYS B 1 20 ? -5.690 2.590 -10.901 1.00 27.74 177 LYS B CA 1
ATOM 1381 C C . LYS B 1 20 ? -5.184 3.994 -10.598 1.00 30.89 177 LYS B C 1
ATOM 1382 O O . LYS B 1 20 ? -4.166 4.427 -11.142 1.00 26.49 177 LYS B O 1
ATOM 1388 N N . THR B 1 21 ? -5.890 4.699 -9.720 1.00 27.00 178 THR B N 1
ATOM 1389 C CA . THR B 1 21 ? -5.469 6.033 -9.308 1.00 29.16 178 THR B CA 1
ATOM 1390 C C . THR B 1 21 ? -4.895 6.036 -7.896 1.00 30.82 178 THR B C 1
ATOM 1391 O O . THR B 1 21 ? -4.096 6.898 -7.548 1.00 31.59 178 THR B O 1
ATOM 1395 N N . SER B 1 22 ? -5.317 5.076 -7.080 1.00 30.42 179 SER B N 1
ATOM 1396 C CA . SER B 1 22 ? -4.829 4.975 -5.712 1.00 28.31 179 SER B CA 1
ATOM 1397 C C . SER B 1 22 ? -3.419 4.400 -5.689 1.00 28.47 179 SER B C 1
ATOM 1398 O O . SER B 1 22 ? -3.114 3.450 -6.417 1.00 30.97 179 SER B O 1
ATOM 1401 N N . CYS B 1 23 ? -2.562 4.980 -4.855 1.00 27.09 180 CYS B N 1
ATOM 1402 C CA . CYS B 1 23 ? -1.181 4.533 -4.763 1.00 25.48 180 CYS B CA 1
ATOM 1403 C C . CYS B 1 23 ? -0.596 4.681 -3.364 1.00 29.26 180 CYS B C 1
ATOM 1404 O O . CYS B 1 23 ? -1.111 5.424 -2.524 1.00 28.87 180 CYS B O 1
ATOM 1407 N N . ASN B 1 24 ? 0.476 3.940 -3.118 1.00 24.55 181 ASN B N 1
ATOM 1408 C CA . ASN B 1 24 ? 1.277 4.125 -1.919 1.00 24.88 181 ASN B CA 1
ATOM 1409 C C . ASN B 1 24 ? 2.692 4.468 -2.327 1.00 25.38 181 ASN B C 1
ATOM 1410 O O . ASN B 1 24 ? 3.221 3.910 -3.288 1.00 25.87 181 ASN B O 1
ATOM 1415 N N . SER B 1 25 ? 3.322 5.376 -1.598 1.00 25.74 182 SER B N 1
ATOM 1416 C CA . SER B 1 25 ? 4.673 5.765 -1.954 1.00 29.96 182 SER B CA 1
ATOM 1417 C C . SER B 1 25 ? 5.578 5.807 -0.733 1.00 30.23 182 SER B C 1
ATOM 1418 O O . SER B 1 25 ? 5.114 5.971 0.400 1.00 26.56 182 SER B O 1
ATOM 1421 N N . SER B 1 26 ? 6.851 5.621 -1.009 1.00 26.09 183 SER B N 1
ATOM 1422 C CA . SER B 1 26 ? 7.864 5.749 -0.010 1.00 31.41 183 SER B CA 1
ATOM 1423 C C . SER B 1 26 ? 9.120 6.331 -0.602 1.00 32.33 183 SER B C 1
ATOM 1424 O O . SER B 1 26 ? 9.483 6.052 -1.703 1.00 31.72 183 SER B O 1
ATOM 1427 N N . ILE B 1 27 ? 9.765 7.175 0.163 1.00 32.07 184 ILE B N 1
ATOM 1428 C CA . ILE B 1 27 ? 10.970 7.802 -0.241 1.00 35.02 184 ILE B CA 1
ATOM 1429 C C . ILE B 1 27 ? 12.084 7.438 0.694 1.00 38.74 184 ILE B C 1
ATOM 1430 O O . ILE B 1 27 ? 11.949 7.591 1.866 1.00 30.00 184 ILE B O 1
ATOM 1435 N N . GLY B 1 28 ? 13.164 6.914 0.137 1.00 44.42 185 GLY B N 1
ATOM 1436 C CA . GLY B 1 28 ? 14.347 6.548 0.877 1.00 44.25 185 GLY B CA 1
ATOM 1437 C C . GLY B 1 28 ? 15.349 5.931 -0.063 1.00 46.22 185 GLY B C 1
ATOM 1438 O O . GLY B 1 28 ? 15.318 6.172 -1.241 1.00 42.86 185 GLY B O 1
ATOM 1439 N N . SER B 1 29 ? 16.248 5.138 0.460 1.00 46.96 186 SER B N 1
ATOM 1440 C CA . SER B 1 29 ? 17.260 4.490 -0.372 1.00 44.52 186 SER B CA 1
ATOM 1441 C C . SER B 1 29 ? 16.610 3.810 -1.564 1.00 43.60 186 SER B C 1
ATOM 1442 O O . SER B 1 29 ? 17.116 3.866 -2.687 1.00 41.87 186 SER B O 1
ATOM 1445 N N . SER B 1 30 ? 15.483 3.160 -1.303 1.00 42.87 187 SER B N 1
ATOM 1446 C CA . SER B 1 30 ? 14.697 2.525 -2.347 1.00 37.85 187 SER B CA 1
ATOM 1447 C C . SER B 1 30 ? 13.334 3.210 -2.395 1.00 40.52 187 SER B C 1
ATOM 1448 O O . SER B 1 30 ? 12.397 2.791 -1.711 1.00 42.30 187 SER B O 1
ATOM 1451 N N . SER B 1 31 ? 13.238 4.275 -3.188 1.00 35.17 188 SER B N 1
ATOM 1452 C CA . SER B 1 31 ? 11.996 5.029 -3.330 1.00 28.87 188 SER B CA 1
ATOM 1453 C C . SER B 1 31 ? 11.030 4.302 -4.248 1.00 27.04 188 SER B C 1
ATOM 1454 O O . SER B 1 31 ? 11.421 3.826 -5.307 1.00 25.39 188 SER B O 1
ATOM 1457 N N . THR B 1 32 ? 9.767 4.230 -3.849 1.00 23.71 189 THR B N 1
ATOM 1458 C CA . THR B 1 32 ? 8.792 3.437 -4.582 1.00 23.01 189 THR B CA 1
ATOM 1459 C C . THR B 1 32 ? 7.463 4.155 -4.713 1.00 22.86 189 THR B C 1
ATOM 1460 O O . THR B 1 32 ? 7.076 4.932 -3.841 1.00 24.78 189 THR B O 1
ATOM 1464 N N . ILE B 1 33 ? 6.795 3.904 -5.836 1.00 21.26 190 ILE B N 1
ATOM 1465 C CA . ILE B 1 33 ? 5.407 4.268 -6.056 1.00 20.09 190 ILE B CA 1
ATOM 1466 C C . ILE B 1 33 ? 4.726 2.974 -6.460 1.00 23.16 190 ILE B C 1
ATOM 1467 O O . ILE B 1 33 ? 5.130 2.339 -7.435 1.00 22.60 190 ILE B O 1
ATOM 1472 N N . SER B 1 34 ? 3.717 2.552 -5.704 1.00 22.73 191 SER B N 1
ATOM 1473 C CA . SER B 1 34 ? 3.047 1.302 -6.033 1.00 24.94 191 SER B CA 1
ATOM 1474 C C . SER B 1 34 ? 1.534 1.457 -6.109 1.00 24.40 191 SER B C 1
ATOM 1475 O O . SER B 1 34 ? 0.936 2.176 -5.313 1.00 24.28 191 SER B O 1
ATOM 1478 N N . THR B 1 35 ? 0.937 0.784 -7.088 1.00 23.14 192 THR B N 1
ATOM 1479 C CA . THR B 1 35 ? -0.508 0.626 -7.194 1.00 25.75 192 THR B CA 1
ATOM 1480 C C . THR B 1 35 ? -0.783 -0.869 -7.252 1.00 28.14 192 THR B C 1
ATOM 1481 O O . THR B 1 35 ? 0.145 -1.673 -7.186 1.00 27.47 192 THR B O 1
ATOM 1485 N N . SER B 1 36 ? -2.045 -1.256 -7.385 1.00 25.11 193 SER B N 1
ATOM 1486 C CA . SER B 1 36 ? -2.353 -2.677 -7.449 1.00 29.47 193 SER B CA 1
ATOM 1487 C C . SER B 1 36 ? -1.853 -3.321 -8.742 1.00 27.66 193 SER B C 1
ATOM 1488 O O . SER B 1 36 ? -1.765 -4.543 -8.829 1.00 34.06 193 SER B O 1
ATOM 1491 N N . GLU B 1 37 ? -1.511 -2.512 -9.744 1.00 28.81 194 GLU B N 1
ATOM 1492 C CA . GLU B 1 37 ? -1.117 -3.071 -11.040 1.00 29.63 194 GLU B CA 1
ATOM 1493 C C . GLU B 1 37 ? 0.348 -2.831 -11.408 1.00 27.40 194 GLU B C 1
ATOM 1494 O O . GLU B 1 37 ? 0.897 -3.516 -12.272 1.00 28.28 194 GLU B O 1
ATOM 1500 N N . LEU B 1 38 ? 0.978 -1.863 -10.755 1.00 24.96 195 LEU B N 1
ATOM 1501 C CA . LEU B 1 38 ? 2.351 -1.493 -11.096 1.00 26.67 195 LEU B CA 1
ATOM 1502 C C . LEU B 1 38 ? 3.164 -1.130 -9.868 1.00 21.64 195 LEU B C 1
ATOM 1503 O O . LEU B 1 38 ? 2.632 -0.601 -8.898 1.00 24.01 195 LEU B O 1
ATOM 1508 N N . THR B 1 39 ? 4.464 -1.405 -9.919 1.00 23.03 196 THR B N 1
ATOM 1509 C CA . THR B 1 39 ? 5.383 -0.883 -8.919 1.00 22.81 196 THR B CA 1
ATOM 1510 C C . THR B 1 39 ? 6.561 -0.196 -9.600 1.00 21.67 196 THR B C 1
ATOM 1511 O O . THR B 1 39 ? 7.219 -0.792 -10.454 1.00 23.74 196 THR B O 1
ATOM 1515 N N . ILE B 1 40 ? 6.821 1.052 -9.218 1.00 22.99 197 ILE B N 1
ATOM 1516 C CA . ILE B 1 40 ? 7.958 1.796 -9.756 1.00 21.30 197 ILE B CA 1
ATOM 1517 C C . ILE B 1 40 ? 8.989 1.978 -8.644 1.00 19.80 197 ILE B C 1
ATOM 1518 O O . ILE B 1 40 ? 8.679 2.538 -7.596 1.00 20.99 197 ILE B O 1
ATOM 1523 N N . THR B 1 41 ? 10.199 1.483 -8.872 1.00 18.72 198 THR B N 1
ATOM 1524 C CA . THR B 1 41 ? 11.243 1.520 -7.855 1.00 20.57 198 THR B CA 1
ATOM 1525 C C . THR B 1 41 ? 12.476 2.262 -8.341 1.00 18.61 198 THR B C 1
ATOM 1526 O O . THR B 1 41 ? 13.055 1.918 -9.379 1.00 19.52 198 THR B O 1
ATOM 1530 N N . LEU B 1 42 ? 12.888 3.271 -7.574 1.00 18.80 199 LEU B N 1
ATOM 1531 C CA . LEU B 1 42 ? 14.057 4.054 -7.926 1.00 21.19 199 LEU B CA 1
ATOM 1532 C C . LEU B 1 42 ? 15.160 3.828 -6.915 1.00 22.60 199 LEU B C 1
ATOM 1533 O O . LEU B 1 42 ? 14.944 4.001 -5.722 1.00 21.71 199 LEU B O 1
ATOM 1538 N N . THR B 1 43 ? 16.343 3.459 -7.394 1.00 18.89 200 THR B N 1
ATOM 1539 C CA . THR B 1 43 ? 17.534 3.468 -6.545 1.00 18.98 200 THR B CA 1
ATOM 1540 C C . THR B 1 43 ? 18.578 4.427 -7.133 1.00 24.71 200 THR B C 1
ATOM 1541 O O . THR B 1 43 ? 18.537 4.735 -8.319 1.00 22.78 200 THR B O 1
ATOM 1545 N N . HIS B 1 44 ? 19.495 4.912 -6.299 1.00 22.92 201 HIS B N 1
ATOM 1546 C CA . HIS B 1 44 ? 20.377 6.018 -6.684 1.00 21.60 201 HIS B CA 1
ATOM 1547 C C . HIS B 1 44 ? 21.725 5.967 -5.965 1.00 22.79 201 HIS B C 1
ATOM 1548 O O . HIS B 1 44 ? 22.138 6.927 -5.317 1.00 24.09 201 HIS B O 1
ATOM 1555 N N . GLU B 1 45 ? 22.409 4.843 -6.098 1.00 19.32 202 GLU B N 1
ATOM 1556 C CA . GLU B 1 45 ? 23.699 4.623 -5.467 1.00 20.94 202 GLU B CA 1
ATOM 1557 C C . GLU B 1 45 ? 24.750 5.667 -5.866 1.00 18.77 202 GLU B C 1
ATOM 1558 O O . GLU B 1 45 ? 24.890 6.001 -7.039 1.00 19.68 202 GLU B O 1
ATOM 1564 N N . ASP B 1 46 ? 25.481 6.176 -4.873 1.00 18.72 203 ASP B N 1
ATOM 1565 C CA . ASP B 1 46 ? 26.554 7.154 -5.053 1.00 17.01 203 ASP B CA 1
ATOM 1566 C C . ASP B 1 46 ? 26.109 8.513 -5.591 1.00 18.38 203 ASP B C 1
ATOM 1567 O O . ASP B 1 46 ? 26.946 9.298 -6.026 1.00 20.15 203 ASP B O 1
ATOM 1572 N N . CYS B 1 47 ? 24.808 8.788 -5.550 1.00 17.63 204 CYS B N 1
ATOM 1573 C CA . CYS B 1 47 ? 24.295 10.100 -5.956 1.00 16.72 204 CYS B CA 1
ATOM 1574 C C . CYS B 1 47 ? 24.260 11.027 -4.752 1.00 16.89 204 CYS B C 1
ATOM 1575 O O . CYS B 1 47 ? 23.778 10.643 -3.689 1.00 19.46 204 CYS B O 1
ATOM 1578 N N . THR B 1 48 ? 24.780 12.238 -4.916 1.00 16.65 205 THR B N 1
ATOM 1579 C CA . THR B 1 48 ? 24.839 13.177 -3.796 1.00 16.65 205 THR B CA 1
ATOM 1580 C C . THR B 1 48 ? 23.493 13.855 -3.501 1.00 19.03 205 THR B C 1
ATOM 1581 O O . THR B 1 48 ? 23.094 13.941 -2.346 1.00 18.19 205 THR B O 1
ATOM 1585 N N . PRO B 1 49 ? 22.786 14.340 -4.535 1.00 16.13 206 PRO B N 1
ATOM 1586 C CA . PRO B 1 49 ? 21.508 15.004 -4.259 1.00 16.28 206 PRO B CA 1
ATOM 1587 C C . PRO B 1 49 ? 20.510 14.059 -3.597 1.00 19.26 206 PRO B C 1
ATOM 1588 O O . PRO B 1 49 ? 20.474 12.878 -3.928 1.00 21.78 206 PRO B O 1
ATOM 1592 N N . VAL B 1 50 ? 19.705 14.582 -2.678 1.00 16.59 207 VAL B N 1
ATOM 1593 C CA . VAL B 1 50 ? 18.809 13.755 -1.889 1.00 16.45 207 VAL B CA 1
ATOM 1594 C C . VAL B 1 50 ? 17.384 13.785 -2.442 1.00 17.69 207 VAL B C 1
ATOM 1595 O O . VAL B 1 50 ? 16.815 14.852 -2.629 1.00 16.24 207 VAL B O 1
ATOM 1599 N N . PHE B 1 51 ? 16.811 12.612 -2.694 1.00 18.90 208 PHE B N 1
ATOM 1600 C CA . PHE B 1 51 ? 15.436 12.541 -3.186 1.00 18.36 208 PHE B CA 1
ATOM 1601 C C . PHE B 1 51 ? 14.440 12.825 -2.075 1.00 19.90 208 PHE B C 1
ATOM 1602 O O . PHE B 1 51 ? 14.489 12.193 -1.021 1.00 21.43 208 PHE B O 1
ATOM 1610 N N . ILE B 1 52 ? 13.556 13.794 -2.316 1.00 18.33 209 ILE B N 1
ATOM 1611 C CA . ILE B 1 52 ? 12.640 14.269 -1.288 1.00 18.13 209 ILE B CA 1
ATOM 1612 C C . ILE B 1 52 ? 11.184 14.382 -1.726 1.00 20.48 209 ILE B C 1
ATOM 1613 O O . ILE B 1 52 ? 10.319 14.767 -0.928 1.00 20.54 209 ILE B O 1
ATOM 1618 N N . GLY B 1 53 ? 10.901 14.042 -2.976 1.00 18.92 210 GLY B N 1
ATOM 1619 C CA . GLY B 1 53 ? 9.552 14.207 -3.474 1.00 18.65 210 GLY B CA 1
ATOM 1620 C C . GLY B 1 53 ? 9.150 13.175 -4.500 1.00 19.48 210 GLY B C 1
ATOM 1621 O O . GLY B 1 53 ? 9.996 12.577 -5.154 1.00 19.66 210 GLY B O 1
ATOM 1622 N N . ASP B 1 54 ? 7.848 12.946 -4.614 1.00 19.68 211 ASP B N 1
ATOM 1623 C CA . ASP B 1 54 ? 7.327 12.081 -5.663 1.00 21.17 211 ASP B CA 1
ATOM 1624 C C . ASP B 1 54 ? 5.886 12.446 -5.979 1.00 22.58 211 ASP B C 1
ATOM 1625 O O . ASP B 1 54 ? 5.256 13.228 -5.256 1.00 23.13 211 ASP B O 1
ATOM 1630 N N . TYR B 1 55 ? 5.388 11.918 -7.084 1.00 18.72 212 TYR B N 1
ATOM 1631 C CA . TYR B 1 55 ? 4.007 12.128 -7.469 1.00 19.23 212 TYR B CA 1
ATOM 1632 C C . TYR B 1 55 ? 3.535 11.035 -8.420 1.00 19.52 212 TYR B C 1
ATOM 1633 O O . TYR B 1 55 ? 4.335 10.312 -9.012 1.00 16.42 212 TYR B O 1
ATOM 1642 N N . TYR B 1 56 ? 2.214 10.919 -8.522 1.00 16.15 213 TYR B N 1
ATOM 1643 C CA . TYR B 1 56 ? 1.549 9.955 -9.381 1.00 16.05 213 TYR B CA 1
ATOM 1644 C C . TYR B 1 56 ? 0.171 10.541 -9.622 1.00 19.68 213 TYR B C 1
ATOM 1645 O O . TYR B 1 56 ? -0.643 10.638 -8.696 1.00 20.39 213 TYR B O 1
ATOM 1654 N N . SER B 1 57 ? -0.083 10.955 -10.863 1.00 18.22 214 SER B N 1
ATOM 1655 C CA . SER B 1 57 ? -1.283 11.724 -11.175 1.00 18.13 214 SER B CA 1
ATOM 1656 C C . SER B 1 57 ? -1.897 11.232 -12.471 1.00 18.84 214 SER B C 1
ATOM 1657 O O . SER B 1 57 ? -1.206 11.082 -13.475 1.00 18.29 214 SER B O 1
ATOM 1660 N N . VAL B 1 58 ? -3.205 11.005 -12.448 1.00 18.43 215 VAL B N 1
ATOM 1661 C CA . VAL B 1 58 ? -3.876 10.310 -13.538 1.00 20.88 215 VAL B CA 1
ATOM 1662 C C . VAL B 1 58 ? -5.022 11.132 -14.113 1.00 21.11 215 VAL B C 1
ATOM 1663 O O . VAL B 1 58 ? -5.789 11.756 -13.368 1.00 21.36 215 VAL B O 1
ATOM 1667 N N . VAL B 1 59 ? -5.130 11.118 -15.441 1.00 20.36 2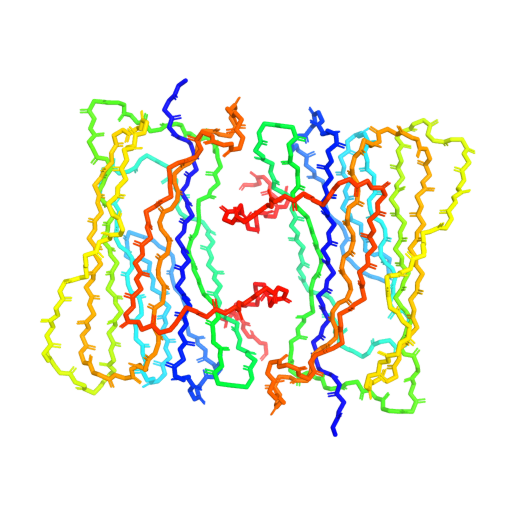16 VAL B N 1
ATOM 1668 C CA . VAL B 1 59 ? -6.278 11.672 -16.145 1.00 18.51 216 VAL B CA 1
ATOM 1669 C C . VAL B 1 59 ? -6.748 10.580 -17.099 1.00 20.34 216 VAL B C 1
ATOM 1670 O O . VAL B 1 59 ? -5.997 10.166 -17.986 1.00 21.74 216 VAL B O 1
ATOM 1674 N N . ASP B 1 60 ? -7.974 10.093 -16.923 1.00 21.69 217 ASP B N 1
ATOM 1675 C CA . ASP B 1 60 ? -8.437 8.981 -17.759 1.00 24.62 217 ASP B CA 1
ATOM 1676 C C . ASP B 1 60 ? -7.525 7.774 -17.485 1.00 25.89 217 ASP B C 1
ATOM 1677 O O . ASP B 1 60 ? -7.429 7.312 -16.345 1.00 26.72 217 ASP B O 1
ATOM 1682 N N . LYS B 1 61 ? -6.845 7.272 -18.510 1.00 21.48 218 LYS B N 1
ATOM 1683 C CA . LYS B 1 61 ? -5.921 6.155 -18.333 1.00 23.02 218 LYS B CA 1
ATOM 1684 C C . LYS B 1 61 ? -4.461 6.583 -18.499 1.00 20.16 218 LYS B C 1
ATOM 1685 O O . LYS B 1 61 ? -3.560 5.745 -18.629 1.00 21.58 218 LYS B O 1
ATOM 1691 N N . LEU B 1 62 ? -4.240 7.894 -18.500 1.00 19.76 219 LEU B N 1
ATOM 1692 C CA . LEU B 1 62 ? -2.913 8.463 -18.694 1.00 18.69 219 LEU B CA 1
ATOM 1693 C C . LEU B 1 62 ? -2.331 8.889 -17.353 1.00 18.19 219 LEU B C 1
ATOM 1694 O O . LEU B 1 62 ? -2.986 9.606 -16.598 1.00 20.90 219 LEU B O 1
ATOM 1699 N N . ALA B 1 63 ? -1.102 8.462 -17.072 1.00 19.22 220 ALA B N 1
ATOM 1700 C CA . ALA B 1 63 ? -0.445 8.811 -15.815 1.00 17.23 220 ALA B CA 1
ATOM 1701 C C . ALA B 1 63 ? 0.877 9.546 -16.011 1.00 16.93 220 ALA B C 1
ATOM 1702 O O . ALA B 1 63 ? 1.680 9.202 -16.890 1.00 18.77 220 ALA B O 1
ATOM 1704 N N . THR B 1 64 ? 1.095 10.576 -15.196 1.00 17.19 221 THR B N 1
ATOM 1705 C CA . THR B 1 64 ? 2.433 11.125 -15.045 1.00 17.77 221 THR B CA 1
ATOM 1706 C C . THR B 1 64 ? 2.867 10.873 -13.611 1.00 16.73 221 THR B C 1
ATOM 1707 O O . THR B 1 64 ? 2.047 10.893 -12.690 1.00 17.21 221 THR B O 1
ATOM 1711 N N . SER B 1 65 ? 4.153 10.609 -13.422 1.00 16.62 222 SER B N 1
ATOM 1712 C CA . SER B 1 65 ? 4.643 10.251 -12.103 1.00 16.00 222 SER B CA 1
ATOM 1713 C C . SER B 1 65 ? 6.123 10.543 -12.054 1.00 17.69 222 SER B C 1
ATOM 1714 O O . SER B 1 65 ? 6.757 10.728 -13.087 1.00 16.14 222 SER B O 1
ATOM 1717 N N . GLY B 1 66 ? 6.695 10.602 -10.858 1.00 17.41 223 GLY B N 1
ATOM 1718 C CA . GLY B 1 66 ? 8.128 10.774 -10.799 1.00 17.37 223 GLY B CA 1
ATOM 1719 C C . GLY B 1 66 ? 8.688 10.949 -9.406 1.00 19.43 223 GLY B C 1
ATOM 1720 O O . GLY B 1 66 ? 7.961 10.882 -8.413 1.00 18.29 223 GLY B O 1
ATOM 1721 N N . PHE B 1 67 ? 10.000 11.156 -9.367 1.00 16.61 224 PHE B N 1
ATOM 1722 C CA . PHE B 1 67 ? 10.756 11.331 -8.124 1.00 17.13 224 PHE B CA 1
ATOM 1723 C C . PHE B 1 67 ? 11.689 12.505 -8.350 1.00 16.84 224 PHE B C 1
ATOM 1724 O O . PHE B 1 67 ? 12.188 12.687 -9.456 1.00 18.41 224 PHE B O 1
ATOM 1732 N N . PHE B 1 68 ? 11.956 13.303 -7.316 1.00 16.89 225 PHE B N 1
ATOM 1733 C CA . PHE B 1 68 ? 12.879 14.406 -7.515 1.00 15.62 225 PHE B CA 1
ATOM 1734 C C . PHE B 1 68 ? 13.611 14.788 -6.236 1.00 17.17 225 PHE B C 1
ATOM 1735 O O . PHE B 1 68 ? 13.150 14.482 -5.126 1.00 18.47 225 PHE B O 1
ATOM 1743 N N . THR B 1 69 ? 14.750 15.447 -6.413 1.00 14.78 226 THR B N 1
ATOM 1744 C CA . THR B 1 69 ? 15.567 15.949 -5.315 1.00 16.48 226 THR B CA 1
ATOM 1745 C C . THR B 1 69 ? 15.314 17.438 -5.090 1.00 18.09 226 THR B C 1
ATOM 1746 O O . THR B 1 69 ? 14.667 18.095 -5.907 1.00 17.93 226 THR B O 1
ATOM 1750 N N . ASN B 1 70 ? 15.829 17.980 -3.987 1.00 16.73 227 ASN B N 1
ATOM 1751 C CA . ASN B 1 70 ? 16.030 19.426 -3.922 1.00 17.71 227 ASN B CA 1
ATOM 1752 C C . ASN B 1 70 ? 17.424 19.781 -4.480 1.00 19.26 227 ASN B C 1
ATOM 1753 O O . ASN B 1 70 ? 18.144 18.900 -4.969 1.00 18.38 227 ASN B O 1
ATOM 1758 N N . ASP B 1 71 ? 17.807 21.054 -4.449 1.00 17.89 228 ASP B N 1
ATOM 1759 C CA . ASP B 1 71 ? 19.083 21.426 -5.048 1.00 15.78 228 ASP B CA 1
ATOM 1760 C C . ASP B 1 71 ? 20.115 21.901 -4.030 1.00 17.09 228 ASP B C 1
ATOM 1761 O O . ASP B 1 71 ? 20.985 22.703 -4.360 1.00 20.28 228 ASP B O 1
ATOM 1766 N N . LYS B 1 72 ? 20.044 21.360 -2.814 1.00 17.95 229 LYS B N 1
ATOM 1767 C CA . LYS B 1 72 ? 20.898 21.847 -1.724 1.00 20.28 229 LYS B CA 1
ATOM 1768 C C . LYS B 1 72 ? 22.378 21.463 -1.860 1.00 19.48 229 LYS B C 1
ATOM 1769 O O . LYS B 1 72 ? 23.248 22.148 -1.316 1.00 21.16 229 LYS B O 1
ATOM 1775 N N . VAL B 1 73 ? 22.662 20.365 -2.559 1.00 19.89 230 VAL B N 1
ATOM 1776 C CA . VAL B 1 73 ? 24.044 19.900 -2.688 1.00 18.03 230 VAL B CA 1
ATOM 1777 C C . VAL B 1 73 ? 24.393 19.429 -4.100 1.00 16.41 230 VAL B C 1
ATOM 1778 O O . VAL B 1 73 ? 23.552 18.877 -4.815 1.00 18.15 230 VAL B O 1
ATOM 1782 N N . HIS B 1 74 ? 25.646 19.657 -4.483 1.00 19.14 231 HIS B N 1
ATOM 1783 C CA . HIS B 1 74 ? 26.134 19.274 -5.799 1.00 17.28 231 HIS B CA 1
ATOM 1784 C C . HIS B 1 74 ? 26.724 17.874 -5.758 1.00 16.67 231 HIS B C 1
ATOM 1785 O O . HIS B 1 74 ? 27.284 17.456 -4.749 1.00 16.87 231 HIS B O 1
ATOM 1792 N N . GLN B 1 75 ? 26.614 17.162 -6.875 1.00 17.52 232 GLN B N 1
ATOM 1793 C CA . GLN B 1 75 ? 27.205 15.842 -7.009 1.00 16.48 232 GLN B CA 1
ATOM 1794 C C . GLN B 1 75 ? 28.709 15.854 -6.799 1.00 16.39 232 GLN B C 1
ATOM 1795 O O . GLN B 1 75 ? 29.422 16.706 -7.342 1.00 16.76 232 GLN B O 1
ATOM 1801 N N . ASP B 1 76 ? 29.190 14.887 -6.019 1.00 16.71 233 ASP B N 1
ATOM 1802 C CA . ASP B 1 76 ? 30.613 14.672 -5.828 1.00 18.99 233 ASP B CA 1
ATOM 1803 C C . ASP B 1 76 ? 31.198 14.176 -7.138 1.00 18.60 233 ASP B C 1
ATOM 1804 O O . ASP B 1 76 ? 30.793 13.137 -7.646 1.00 17.30 233 ASP B O 1
ATOM 1809 N N . LEU B 1 77 ? 32.140 14.929 -7.687 1.00 17.77 234 LEU B N 1
ATOM 1810 C CA . LEU B 1 77 ? 32.723 14.570 -8.973 1.00 19.78 234 LEU B CA 1
ATOM 1811 C C . LEU B 1 77 ? 33.579 13.303 -8.905 1.00 22.03 234 LEU B C 1
ATOM 1812 O O . LEU B 1 77 ? 33.870 12.702 -9.946 1.00 23.07 234 LEU B O 1
ATOM 1817 N N . THR B 1 78 ? 33.961 12.881 -7.696 1.00 19.44 235 THR B N 1
ATOM 1818 C CA . THR B 1 78 ? 34.862 11.733 -7.544 1.00 21.65 235 THR B CA 1
ATOM 1819 C C . THR B 1 78 ? 34.149 10.391 -7.494 1.00 20.39 235 THR B C 1
ATOM 1820 O O . THR B 1 78 ? 34.790 9.355 -7.298 1.00 21.61 235 THR B O 1
ATOM 1824 N N . THR B 1 79 ? 32.829 10.414 -7.653 1.00 18.48 236 THR B N 1
ATOM 1825 C CA . THR B 1 79 ? 32.038 9.187 -7.668 1.00 18.03 236 THR B CA 1
ATOM 1826 C C . THR B 1 79 ? 30.867 9.355 -8.632 1.00 20.33 236 THR B C 1
ATOM 1827 O O . THR B 1 79 ? 30.309 10.441 -8.748 1.00 19.17 236 THR B O 1
ATOM 1831 N N . GLN B 1 80 ? 30.515 8.284 -9.337 1.00 17.63 237 GLN B N 1
ATOM 1832 C CA . GLN B 1 80 ? 29.480 8.365 -10.374 1.00 17.82 237 GLN B CA 1
ATOM 1833 C C . GLN B 1 80 ? 28.094 8.095 -9.810 1.00 20.28 237 GLN B C 1
ATOM 1834 O O . GLN B 1 80 ? 27.824 7.011 -9.282 1.00 19.19 237 GLN B O 1
ATOM 1840 N N . CYS B 1 81 ? 27.204 9.079 -9.902 1.00 16.93 238 CYS B N 1
ATOM 1841 C CA . CYS B 1 81 ? 25.811 8.847 -9.543 1.00 18.43 238 CYS B CA 1
ATOM 1842 C C . CYS B 1 81 ? 25.262 7.759 -10.478 1.00 19.35 238 CYS B C 1
ATOM 1843 O O . CYS B 1 81 ? 25.427 7.855 -11.689 1.00 17.35 238 CYS B O 1
ATOM 1846 N N . LYS B 1 82 ? 24.627 6.728 -9.916 1.00 17.30 239 LYS B N 1
ATOM 1847 C CA . LYS B 1 82 ? 24.011 5.648 -10.693 1.00 19.18 239 LYS B CA 1
ATOM 1848 C C . LYS B 1 82 ? 22.514 5.549 -10.412 1.00 22.38 239 LYS B C 1
ATOM 1849 O O . LYS B 1 82 ? 22.100 5.087 -9.342 1.00 23.26 239 LYS B O 1
ATOM 1855 N N . ILE B 1 83 ? 21.701 5.978 -11.368 1.00 20.72 240 ILE B N 1
ATOM 1856 C CA . ILE B 1 83 ? 20.257 5.934 -11.222 1.00 20.97 240 ILE B CA 1
ATOM 1857 C C . ILE B 1 83 ? 19.733 4.631 -11.821 1.00 22.85 240 ILE B C 1
ATOM 1858 O O . ILE B 1 83 ? 20.056 4.284 -12.961 1.00 22.81 240 ILE B O 1
ATOM 1863 N N . ASN B 1 84 ? 18.963 3.890 -11.038 1.00 20.85 241 ASN B N 1
ATOM 1864 C CA . ASN B 1 84 ? 18.300 2.702 -11.546 1.00 22.01 241 ASN B CA 1
ATOM 1865 C C . ASN B 1 84 ? 16.806 2.829 -11.354 1.00 21.41 241 ASN B C 1
ATOM 1866 O O . ASN B 1 84 ? 16.330 3.079 -10.246 1.00 19.27 241 ASN B O 1
ATOM 1871 N N . LEU B 1 85 ? 16.063 2.654 -12.437 1.00 20.58 242 LEU B N 1
ATOM 1872 C CA . LEU B 1 85 ? 14.620 2.779 -12.378 1.00 17.61 242 LEU B CA 1
ATOM 1873 C C . LEU B 1 85 ? 13.975 1.524 -12.923 1.00 20.92 242 LEU B C 1
ATOM 1874 O O . LEU B 1 85 ? 14.260 1.089 -14.048 1.00 21.77 242 LEU B O 1
ATOM 1879 N N . GLU B 1 86 ? 13.096 0.945 -12.117 1.00 19.24 243 GLU B N 1
ATOM 1880 C CA . GLU B 1 86 ? 12.395 -0.250 -12.519 1.00 23.07 243 GLU B CA 1
ATOM 1881 C C . GLU B 1 86 ? 10.898 0.027 -12.562 1.00 23.80 243 GLU B C 1
ATOM 1882 O O . GLU B 1 86 ? 10.322 0.508 -11.591 1.00 20.91 243 GLU B O 1
ATOM 1888 N N . ILE B 1 87 ? 10.286 -0.223 -13.712 1.00 23.53 244 ILE B N 1
ATOM 1889 C CA . ILE B 1 87 ? 8.835 -0.187 -13.819 1.00 21.22 244 ILE B CA 1
ATOM 1890 C C . ILE B 1 87 ? 8.358 -1.627 -13.902 1.00 22.06 244 ILE B C 1
ATOM 1891 O O . ILE B 1 87 ? 8.612 -2.312 -14.889 1.00 24.34 244 ILE B O 1
ATOM 1896 N N . LYS B 1 88 ? 7.698 -2.097 -12.851 1.00 22.88 245 LYS B N 1
ATOM 1897 C CA . LYS B 1 88 ? 7.284 -3.495 -12.801 1.00 24.36 245 LYS B CA 1
ATOM 1898 C C . LYS B 1 88 ? 5.768 -3.696 -12.814 1.00 26.28 245 LYS B C 1
ATOM 1899 O O . LYS B 1 88 ? 5.062 -3.276 -11.895 1.00 26.71 245 LYS B O 1
ATOM 1905 N N . CYS B 1 89 ? 5.282 -4.343 -13.867 1.00 27.70 246 CYS B N 1
ATOM 1906 C CA . CYS B 1 89 ? 3.885 -4.740 -13.952 1.00 29.91 246 CYS B CA 1
ATOM 1907 C C . CYS B 1 89 ? 3.661 -5.893 -12.993 1.00 31.45 246 CYS B C 1
ATOM 1908 O O . CYS B 1 89 ? 4.459 -6.822 -12.946 1.00 35.24 246 CYS B O 1
ATOM 1911 N N . ASN B 1 90 ? 2.571 -5.856 -12.241 1.00 32.20 247 ASN B N 1
ATOM 1912 C CA . ASN B 1 90 ? 2.398 -6.860 -11.199 1.00 39.76 247 ASN B CA 1
ATOM 1913 C C . ASN B 1 90 ? 2.018 -8.238 -11.735 1.00 41.36 247 ASN B C 1
ATOM 1914 O O . ASN B 1 90 ? 1.875 -9.199 -10.979 1.00 49.81 247 ASN B O 1
ATOM 1919 N N . SER B 1 91 ? 1.895 -8.329 -13.054 1.00 39.05 248 SER B N 1
ATOM 1920 C CA . SER B 1 91 ? 1.611 -9.593 -13.715 1.00 47.19 248 SER B CA 1
ATOM 1921 C C . SER B 1 91 ? 2.869 -10.220 -14.331 1.00 50.41 248 SER B C 1
ATOM 1922 O O . SER B 1 91 ? 3.431 -11.171 -13.783 1.00 56.34 248 SER B O 1
ATOM 1925 N N . GLY B 1 92 ? 3.310 -9.679 -15.464 1.00 45.51 249 GLY B N 1
ATOM 1926 C CA . GLY B 1 92 ? 4.405 -10.264 -16.227 1.00 48.00 249 GLY B CA 1
ATOM 1927 C C . GLY B 1 92 ? 5.722 -10.393 -15.480 1.00 45.44 249 GLY B C 1
ATOM 1928 O O . GLY B 1 92 ? 5.994 -9.629 -14.559 1.00 47.22 249 GLY B O 1
ATOM 1929 N N . ARG B 1 93 ? 6.544 -11.359 -15.885 1.00 45.44 250 ARG B N 1
ATOM 1930 C CA . ARG B 1 93 ? 7.819 -11.622 -15.215 1.00 46.82 250 ARG B CA 1
ATOM 1931 C C . ARG B 1 93 ? 9.058 -11.355 -16.080 1.00 43.78 250 ARG B C 1
ATOM 1932 O O . ARG B 1 93 ? 10.146 -11.131 -15.551 1.00 39.98 250 ARG B O 1
ATOM 1940 N N . GLU B 1 94 ? 8.893 -11.375 -17.399 1.00 40.52 251 GLU B N 1
ATOM 1941 C CA . GLU B 1 94 ? 9.998 -11.103 -18.314 1.00 41.81 251 GLU B CA 1
ATOM 1942 C C . GLU B 1 94 ? 10.462 -9.662 -18.149 1.00 39.60 251 GLU B C 1
ATOM 1943 O O . GLU B 1 94 ? 9.647 -8.758 -17.973 1.00 37.96 251 GLU B O 1
ATOM 1949 N N . SER B 1 95 ? 11.768 -9.438 -18.222 1.00 33.10 252 SER B N 1
ATOM 1950 C CA . SER B 1 95 ? 12.284 -8.097 -18.011 1.00 30.99 252 SER B CA 1
ATOM 1951 C C . SER B 1 95 ? 13.202 -7.661 -19.131 1.00 31.71 252 SER B C 1
ATOM 1952 O O . SER B 1 95 ? 13.834 -8.482 -19.801 1.00 33.71 252 SER B O 1
ATOM 1955 N N . ARG B 1 96 ? 13.268 -6.357 -19.345 1.00 27.04 253 ARG B N 1
ATOM 1956 C CA . ARG B 1 96 ? 14.163 -5.840 -20.354 1.00 30.62 253 ARG B CA 1
ATOM 1957 C C . ARG B 1 96 ? 14.652 -4.452 -20.009 1.00 30.28 253 ARG B C 1
ATOM 1958 O O . ARG B 1 96 ? 14.064 -3.747 -19.188 1.00 27.71 253 ARG B O 1
ATOM 1966 N N . GLN B 1 97 ? 15.733 -4.069 -20.670 1.00 27.39 254 GLN B N 1
ATOM 1967 C CA . GLN B 1 97 ? 16.399 -2.809 -20.427 1.00 25.89 254 GLN B CA 1
ATOM 1968 C C . GLN B 1 97 ? 16.103 -1.873 -21.586 1.00 24.45 254 GLN B C 1
ATOM 1969 O O . GLN B 1 97 ? 16.216 -2.267 -22.746 1.00 25.40 254 GLN B O 1
ATOM 1975 N N . LEU B 1 98 ? 15.717 -0.641 -21.278 1.00 19.27 255 LEU B N 1
ATOM 1976 C CA . LEU B 1 98 ? 15.389 0.335 -22.313 1.00 20.43 255 LEU B CA 1
ATOM 1977 C C . LEU B 1 98 ? 16.638 1.066 -22.797 1.00 23.46 255 LEU B C 1
ATOM 1978 O O . LEU B 1 98 ? 17.574 1.287 -22.035 1.00 23.91 255 LEU B O 1
ATOM 1983 N N . THR B 1 99 ? 16.645 1.434 -24.073 1.00 24.18 256 THR B N 1
ATOM 1984 C CA . THR B 1 99 ? 17.763 2.166 -24.653 1.00 20.71 256 THR B CA 1
ATOM 1985 C C . THR B 1 99 ? 17.360 3.624 -24.791 1.00 21.67 256 THR B C 1
ATOM 1986 O O . THR B 1 99 ? 16.314 3.921 -25.352 1.00 23.14 256 THR B O 1
ATOM 1990 N N . PRO B 1 100 ? 18.188 4.543 -24.285 1.00 22.33 257 PRO B N 1
ATOM 1991 C CA . PRO B 1 100 ? 17.820 5.956 -24.364 1.00 21.45 257 PRO B CA 1
ATOM 1992 C C . PRO B 1 100 ? 18.127 6.539 -25.722 1.00 21.94 257 PRO B C 1
ATOM 1993 O O . PRO B 1 100 ? 18.918 5.977 -26.491 1.00 22.49 257 PRO B O 1
ATOM 1997 N N . THR B 1 101 ? 17.492 7.663 -26.018 1.00 18.81 258 THR B N 1
ATOM 1998 C CA . THR B 1 101 ? 17.845 8.437 -27.195 1.00 23.32 258 THR B CA 1
ATOM 1999 C C . THR B 1 101 ? 19.323 8.785 -27.094 1.00 24.39 258 THR B C 1
ATOM 2000 O O . THR B 1 101 ? 19.791 9.202 -26.039 1.00 24.27 258 THR B O 1
ATOM 2004 N N . THR B 1 102 ? 20.067 8.596 -28.179 1.00 25.30 259 THR B N 1
ATOM 2005 C CA . THR B 1 102 ? 21.492 8.904 -28.172 1.00 25.06 259 THR B CA 1
ATOM 2006 C C . THR B 1 102 ? 21.708 10.409 -28.110 1.00 26.81 259 THR B C 1
ATOM 2007 O O . THR B 1 102 ? 21.135 11.153 -28.907 1.00 28.87 259 THR B O 1
ATOM 2011 N N . LYS B 1 103 ? 22.524 10.857 -27.159 1.00 24.21 260 LYS B N 1
ATOM 2012 C CA . LYS B 1 103 ? 22.853 12.277 -27.037 1.00 23.21 260 LYS B CA 1
ATOM 2013 C C . LYS B 1 103 ? 24.264 12.445 -26.474 1.00 24.14 260 LYS B C 1
ATOM 2014 O O . LYS B 1 103 ? 24.849 11.498 -25.947 1.00 26.92 260 LYS B O 1
ATOM 2020 N N . VAL B 1 104 ? 24.802 13.655 -26.579 1.00 24.20 261 VAL B N 1
ATOM 2021 C CA . VAL B 1 104 ? 26.053 13.989 -25.922 1.00 23.40 261 VAL B CA 1
ATOM 2022 C C . VAL B 1 104 ? 25.737 14.725 -24.627 1.00 26.94 261 VAL B C 1
ATOM 2023 O O . VAL B 1 104 ? 25.091 15.773 -24.655 1.00 24.16 261 VAL B O 1
ATOM 2027 N N . TYR B 1 105 ? 26.190 14.178 -23.498 1.00 22.66 262 TYR B N 1
ATOM 2028 C CA . TYR B 1 105 ? 25.926 14.800 -22.194 1.00 23.18 262 TYR B CA 1
ATOM 2029 C C . TYR B 1 105 ? 27.057 15.699 -21.725 1.00 21.41 262 TYR B C 1
ATOM 2030 O O . TYR B 1 105 ? 28.216 15.537 -22.122 1.00 22.87 262 TYR B O 1
ATOM 2039 N N . LEU B 1 106 ? 26.705 16.652 -20.874 1.00 18.12 263 LEU B N 1
ATOM 2040 C CA . LEU B 1 106 ? 27.654 17.618 -20.354 1.00 19.86 263 LEU B CA 1
ATOM 2041 C C . LEU B 1 106 ? 28.247 17.179 -19.018 1.00 22.06 263 LEU B C 1
ATOM 2042 O O . LEU B 1 106 ? 29.314 17.655 -18.619 1.00 24.39 263 LEU B O 1
ATOM 2047 N N . MET B 1 107 ? 27.550 16.278 -18.329 1.00 17.63 264 MET B N 1
ATOM 2048 C CA . MET B 1 107 ? 27.896 15.919 -16.955 1.00 19.64 264 MET B CA 1
ATOM 2049 C C . MET B 1 107 ? 27.957 14.409 -16.785 1.00 16.74 264 MET B C 1
ATOM 2050 O O . MET B 1 107 ? 27.227 13.677 -17.448 1.00 20.30 264 MET B O 1
ATOM 2055 N N . PRO B 1 108 ? 28.839 13.931 -15.888 1.00 19.73 265 PRO B N 1
ATOM 2056 C CA . PRO B 1 108 ? 28.943 12.493 -15.625 1.00 19.46 265 PRO B CA 1
ATOM 2057 C C . PRO B 1 108 ? 27.773 11.958 -14.810 1.00 17.96 265 PRO B C 1
ATOM 2058 O O . PRO B 1 108 ? 27.402 12.550 -13.796 1.00 17.77 265 PRO B O 1
ATOM 2062 N N . HIS B 1 109 ? 27.213 10.841 -15.263 1.00 17.39 266 HIS B N 1
ATOM 2063 C CA . HIS B 1 109 ? 26.169 10.117 -14.537 1.00 17.16 266 HIS B CA 1
ATOM 2064 C C . HIS B 1 109 ? 25.829 8.852 -15.323 1.00 18.53 266 HIS B C 1
ATOM 2065 O O . HIS B 1 109 ? 26.031 8.799 -16.535 1.00 18.54 266 HIS B O 1
ATOM 2072 N N . SER B 1 110 ? 25.327 7.831 -14.633 1.00 15.74 267 SER B N 1
ATOM 2073 C CA . SER B 1 110 ? 24.904 6.600 -15.299 1.00 17.67 267 SER B CA 1
ATOM 2074 C C . SER B 1 110 ? 23.466 6.301 -14.934 1.00 18.87 267 SER B C 1
ATOM 2075 O O . SER B 1 110 ? 23.025 6.596 -13.818 1.00 18.83 267 SER B O 1
ATOM 2078 N N . GLU B 1 111 ? 22.731 5.721 -15.873 1.00 18.22 268 GLU B N 1
ATOM 2079 C CA . GLU B 1 111 ? 21.354 5.378 -15.596 1.00 20.21 268 GLU B CA 1
ATOM 2080 C C . GLU B 1 111 ? 20.920 4.103 -16.321 1.00 17.86 268 GLU B C 1
ATOM 2081 O O . GLU B 1 111 ? 21.478 3.733 -17.354 1.00 21.19 268 GLU B O 1
ATOM 2087 N N . THR B 1 112 ? 19.980 3.407 -15.693 1.00 16.78 269 THR B N 1
ATOM 2088 C CA . THR B 1 112 ? 19.438 2.153 -16.198 1.00 19.90 269 THR B CA 1
ATOM 2089 C C . THR B 1 112 ? 17.935 2.196 -15.979 1.00 20.90 269 THR B C 1
ATOM 2090 O O . THR B 1 112 ? 17.459 2.601 -14.910 1.00 19.01 269 THR B O 1
ATOM 2094 N N . VAL B 1 113 ? 17.186 1.811 -17.006 1.00 19.85 270 VAL B N 1
ATOM 2095 C CA . VAL B 1 113 ? 15.740 1.708 -16.910 1.00 18.58 270 VAL B CA 1
ATOM 2096 C C . VAL B 1 113 ? 15.317 0.303 -17.311 1.00 21.55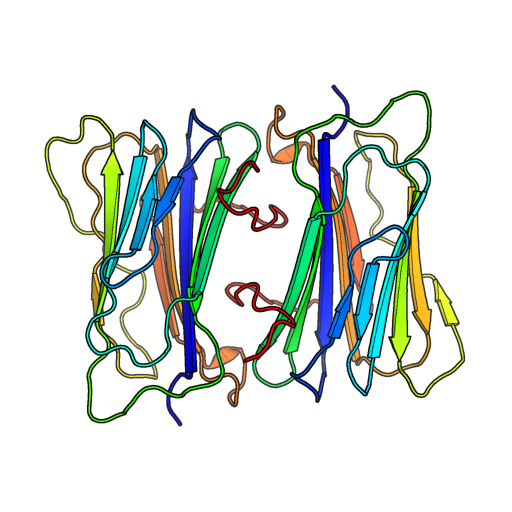 270 VAL B C 1
ATOM 2097 O O . VAL B 1 113 ? 15.629 -0.156 -18.404 1.00 21.43 270 VAL B O 1
ATOM 2101 N N . THR B 1 114 ? 14.630 -0.371 -16.396 1.00 24.65 271 THR B N 1
ATOM 2102 C CA . THR B 1 114 ? 14.250 -1.767 -16.551 1.00 25.61 271 THR B CA 1
ATOM 2103 C C . THR B 1 114 ? 12.737 -1.831 -16.491 1.00 23.15 271 THR B C 1
ATOM 2104 O O . THR B 1 114 ? 12.141 -1.262 -15.587 1.00 23.03 271 THR B O 1
ATOM 2108 N N . VAL B 1 115 ? 12.114 -2.492 -17.463 1.00 22.96 272 VAL B N 1
ATOM 2109 C CA . VAL B 1 115 ? 10.673 -2.715 -17.408 1.00 23.66 272 VAL B CA 1
ATOM 2110 C C . VAL B 1 115 ? 10.382 -4.210 -17.306 1.00 26.06 272 VAL B C 1
ATOM 2111 O O . VAL B 1 115 ? 10.964 -5.015 -18.034 1.00 30.05 272 VAL B O 1
ATOM 2115 N N . VAL B 1 116 ? 9.501 -4.577 -16.380 1.00 26.91 273 VAL B N 1
ATOM 2116 C CA . VAL B 1 116 ? 9.133 -5.970 -16.191 1.00 27.34 273 VAL B CA 1
ATOM 2117 C C . VAL B 1 116 ? 7.661 -6.168 -16.557 1.00 27.80 273 VAL B C 1
ATOM 2118 O O . VAL B 1 116 ? 6.786 -5.500 -16.014 1.00 28.08 273 VAL B O 1
ATOM 2122 N N . GLY B 1 117 ? 7.398 -7.077 -17.490 1.00 29.10 274 GLY B N 1
ATOM 2123 C CA . GLY B 1 117 ? 6.038 -7.362 -17.913 1.00 30.59 274 GLY B CA 1
ATOM 2124 C C . GLY B 1 117 ? 5.599 -6.502 -19.079 1.00 35.40 274 GLY B C 1
ATOM 2125 O O . GLY B 1 117 ? 6.372 -5.685 -19.571 1.00 32.42 274 GLY B O 1
ATOM 2126 N N . ASP B 1 118 ? 4.358 -6.684 -19.524 1.00 38.35 275 ASP B N 1
ATOM 2127 C CA . ASP B 1 118 ? 3.834 -5.933 -20.667 1.00 38.01 275 ASP B CA 1
ATOM 2128 C C . ASP B 1 118 ? 2.528 -5.205 -20.334 1.00 38.12 275 ASP B C 1
ATOM 2129 O O . ASP B 1 118 ? 1.565 -5.241 -21.107 1.00 39.41 275 ASP B O 1
ATOM 2134 N N . CYS B 1 119 ? 2.530 -4.539 -19.181 1.00 36.19 276 CYS B N 1
ATOM 2135 C CA . CYS B 1 119 ? 1.395 -3.763 -18.672 1.00 35.41 276 CYS B CA 1
ATOM 2136 C C . CYS B 1 119 ? 1.070 -2.571 -19.577 1.00 33.98 276 CYS B C 1
ATOM 2137 O O . CYS B 1 119 ? -0.086 -2.154 -19.679 1.00 32.68 276 CYS B O 1
ATOM 2140 N N . LEU B 1 120 ? 2.085 -2.020 -20.238 1.00 23.80 277 LEU B N 1
ATOM 2141 C CA . LEU B 1 120 ? 1.952 -0.683 -20.795 1.00 25.98 277 LEU B CA 1
ATOM 2142 C C . LEU B 1 120 ? 2.096 -0.632 -22.306 1.00 22.54 277 LEU B C 1
ATOM 2143 O O . LEU B 1 120 ? 2.987 -1.250 -22.881 1.00 28.07 277 LEU B O 1
ATOM 2148 N N . SER B 1 121 ? 1.235 0.143 -22.952 1.00 23.00 278 SER B N 1
ATOM 2149 C CA . SER B 1 121 ? 1.372 0.328 -24.388 1.00 22.77 278 SER B CA 1
ATOM 2150 C C . SER B 1 121 ? 2.293 1.510 -24.702 1.00 21.37 278 SER B C 1
ATOM 2151 O O . SER B 1 121 ? 2.907 1.565 -25.768 1.00 20.97 278 SER B O 1
ATOM 2154 N N . ASN B 1 122 ? 2.384 2.452 -23.766 1.00 19.54 279 ASN B N 1
ATOM 2155 C CA . ASN B 1 122 ? 3.267 3.602 -23.915 1.00 19.23 279 ASN B CA 1
ATOM 2156 C C . ASN B 1 122 ? 3.975 3.875 -22.601 1.00 18.44 279 ASN B C 1
ATOM 2157 O O . ASN B 1 122 ? 3.345 3.916 -21.549 1.00 19.50 279 ASN B O 1
ATOM 2162 N N . LEU B 1 123 ? 5.285 4.052 -22.673 1.00 19.05 280 LEU B N 1
ATOM 2163 C CA . 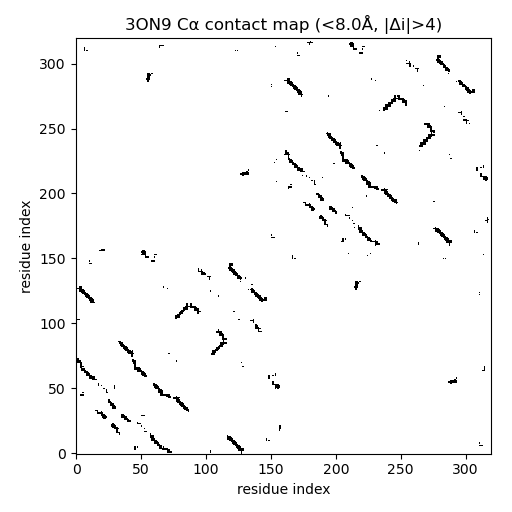LEU B 1 123 ? 6.080 4.365 -21.494 1.00 17.48 280 LEU B CA 1
ATOM 2164 C C . LEU B 1 123 ? 7.168 5.336 -21.911 1.00 18.61 280 LEU B C 1
ATOM 2165 O O . LEU B 1 123 ? 7.957 5.045 -22.808 1.00 19.64 280 LEU B O 1
ATOM 2170 N N . ASP B 1 124 ? 7.191 6.503 -21.275 1.00 18.50 281 ASP B N 1
ATOM 2171 C CA . ASP B 1 124 ? 8.255 7.469 -21.496 1.00 17.34 281 ASP B CA 1
ATOM 2172 C C . ASP B 1 124 ? 8.935 7.705 -20.156 1.00 16.48 281 ASP B C 1
ATOM 2173 O O . ASP B 1 124 ? 8.276 7.848 -19.125 1.00 17.70 281 ASP B O 1
ATOM 2178 N N . VAL B 1 125 ? 10.256 7.732 -20.182 1.00 17.36 282 VAL B N 1
ATOM 2179 C CA . VAL B 1 125 ? 11.022 8.039 -18.984 1.00 17.14 282 VAL B CA 1
ATOM 2180 C C . VAL B 1 125 ? 12.012 9.153 -19.290 1.00 18.97 282 VAL B C 1
ATOM 2181 O O . VAL B 1 125 ? 12.700 9.119 -20.313 1.00 17.61 282 VAL B O 1
ATOM 2185 N N . TYR B 1 126 ? 12.094 10.137 -18.394 1.00 16.32 283 TYR B N 1
ATOM 2186 C CA . TYR B 1 126 ? 13.123 11.160 -18.490 1.00 16.41 283 TYR B CA 1
ATOM 2187 C C . TYR B 1 126 ? 13.877 11.191 -17.177 1.00 17.66 283 TYR B C 1
ATOM 2188 O O . TYR B 1 126 ? 13.270 11.281 -16.122 1.00 17.59 283 TYR B O 1
ATOM 2197 N N . ILE B 1 127 ? 15.195 11.080 -17.261 1.00 15.16 284 ILE B N 1
ATOM 2198 C CA . ILE B 1 127 ? 16.066 11.214 -16.100 1.00 14.82 284 ILE B CA 1
ATOM 2199 C C . ILE B 1 127 ? 16.893 12.455 -16.378 1.00 16.64 284 ILE B C 1
ATOM 2200 O O . ILE B 1 127 ? 17.676 12.500 -17.335 1.00 16.96 284 ILE B O 1
ATOM 2205 N N . VAL B 1 128 ? 16.694 13.480 -15.558 1.00 15.10 285 VAL B N 1
ATOM 2206 C CA . VAL B 1 128 ? 17.192 14.801 -15.899 1.00 14.88 285 VAL B CA 1
ATOM 2207 C C . VAL B 1 128 ? 18.086 15.370 -14.806 1.00 14.98 285 VAL B C 1
ATOM 2208 O O . VAL B 1 128 ? 17.653 15.528 -13.658 1.00 16.43 285 VAL B O 1
ATOM 2212 N N . TYR B 1 129 ? 19.321 15.681 -15.192 1.00 14.59 286 TYR B N 1
ATOM 2213 C CA . TYR B 1 129 ? 20.331 16.212 -14.283 1.00 14.57 286 TYR B CA 1
ATOM 2214 C C . TYR B 1 129 ? 20.554 17.680 -14.588 1.00 17.60 286 TYR B C 1
ATOM 2215 O O . TYR B 1 129 ? 20.836 18.046 -15.734 1.00 16.83 286 TYR B O 1
ATOM 2224 N N . ALA B 1 130 ? 20.448 18.528 -13.568 1.00 16.62 287 ALA B N 1
ATOM 2225 C CA . ALA B 1 130 ? 20.648 19.957 -13.779 1.00 17.17 287 ALA B CA 1
ATOM 2226 C C . ALA B 1 130 ? 21.550 20.542 -12.705 1.00 17.13 287 ALA B C 1
ATOM 2227 O O . ALA B 1 130 ? 21.458 20.166 -11.539 1.00 18.22 287 ALA B O 1
ATOM 2229 N N . ASN B 1 131 ? 22.433 21.440 -13.118 1.00 17.01 288 ASN B N 1
ATOM 2230 C CA . ASN B 1 131 ? 23.058 22.373 -12.198 1.00 18.53 288 ASN B CA 1
ATOM 2231 C C . ASN B 1 131 ? 22.170 23.608 -12.224 1.00 19.43 288 ASN B C 1
ATOM 2232 O O . ASN B 1 131 ? 22.091 24.282 -13.249 1.00 19.26 288 ASN B O 1
ATOM 2237 N N . THR B 1 132 ? 21.473 23.887 -11.127 1.00 16.41 289 THR B N 1
ATOM 2238 C CA . THR B 1 132 ? 20.487 24.961 -11.139 1.00 18.56 289 THR B CA 1
ATOM 2239 C C . THR B 1 132 ? 21.131 26.346 -11.210 1.00 18.95 289 THR B C 1
ATOM 2240 O O . THR B 1 132 ? 20.434 27.356 -11.327 1.00 20.74 289 THR B O 1
ATOM 2244 N N . ASP B 1 133 ? 22.455 26.382 -11.136 1.00 19.88 290 ASP B N 1
ATOM 2245 C CA . ASP B 1 133 ? 23.214 27.617 -11.338 1.00 22.50 290 ASP B CA 1
ATOM 2246 C C . ASP B 1 133 ? 23.531 27.853 -12.811 1.00 24.96 290 ASP B C 1
ATOM 2247 O O . ASP B 1 133 ? 24.009 28.927 -13.181 1.00 27.93 290 ASP B O 1
ATOM 2252 N N . ALA B 1 134 ? 23.283 26.848 -13.646 1.00 20.96 291 ALA B N 1
ATOM 2253 C CA . ALA B 1 134 ? 23.585 26.936 -15.073 1.00 21.44 291 ALA B CA 1
ATOM 2254 C C . ALA B 1 134 ? 22.312 27.147 -15.891 1.00 20.88 291 ALA B C 1
ATOM 2255 O O . ALA B 1 134 ? 21.208 26.867 -15.422 1.00 21.71 291 ALA B O 1
ATOM 2257 N N . ILE B 1 135 ? 22.472 27.629 -17.115 1.00 20.98 292 ILE B N 1
ATOM 2258 C CA . ILE B 1 135 ? 21.317 27.876 -17.971 1.00 21.44 292 ILE B CA 1
ATOM 2259 C C . ILE B 1 135 ? 20.530 26.593 -18.249 1.00 20.74 292 ILE B C 1
ATOM 2260 O O . ILE B 1 135 ? 21.089 25.488 -18.244 1.00 20.20 292 ILE B O 1
ATOM 2265 N N . TYR B 1 136 ? 19.239 26.766 -18.512 1.00 19.00 293 TYR B N 1
ATOM 2266 C CA . TYR B 1 136 ? 18.325 25.656 -18.765 1.00 19.30 293 TYR B CA 1
ATOM 2267 C C . TYR B 1 136 ? 18.783 24.716 -19.892 1.00 19.55 293 TYR B C 1
ATOM 2268 O O . TYR B 1 136 ? 18.618 23.502 -19.797 1.00 18.67 293 TYR B O 1
ATOM 2277 N N . SER B 1 137 ? 19.350 25.268 -20.961 1.00 20.48 294 SER B N 1
ATOM 2278 C CA . SER B 1 137 ? 19.757 24.430 -22.085 1.00 21.93 294 SER B CA 1
ATOM 2279 C C . SER B 1 137 ? 20.936 23.503 -21.751 1.00 20.58 294 SER B C 1
ATOM 2280 O O . SER B 1 137 ? 21.270 22.605 -22.532 1.00 23.85 294 SER B O 1
ATOM 2283 N N . ASP B 1 138 ? 21.564 23.718 -20.597 1.00 18.90 295 ASP B N 1
ATOM 2284 C CA . ASP B 1 138 ? 22.682 22.877 -20.164 1.00 21.19 295 ASP B CA 1
ATOM 2285 C C . ASP B 1 138 ? 22.283 21.655 -19.315 1.00 22.17 295 ASP B C 1
ATOM 2286 O O . ASP B 1 138 ? 23.159 20.897 -18.887 1.00 24.02 295 ASP B O 1
ATOM 2291 N N . MET B 1 139 ? 20.990 21.461 -19.056 1.00 17.54 296 MET B N 1
ATOM 2292 C CA . MET B 1 139 ? 20.550 20.251 -18.357 1.00 19.10 296 MET B CA 1
ATOM 2293 C C . MET B 1 139 ? 20.808 19.034 -19.253 1.00 19.53 296 MET B C 1
ATOM 2294 O O . MET B 1 139 ? 20.696 19.116 -20.477 1.00 21.33 296 MET B O 1
ATOM 2299 N N . ASP B 1 140 ? 21.157 17.909 -18.637 1.00 16.07 297 ASP B N 1
ATOM 2300 C CA . ASP B 1 140 ? 21.261 16.639 -19.358 1.00 15.12 297 ASP B CA 1
ATOM 2301 C C . ASP B 1 140 ? 19.921 15.942 -19.229 1.00 17.03 297 ASP B C 1
ATOM 2302 O O . ASP B 1 140 ? 19.462 15.668 -18.114 1.00 17.21 297 ASP B O 1
ATOM 2307 N N . VAL B 1 141 ? 19.302 15.631 -20.365 1.00 17.98 298 VAL B N 1
ATOM 2308 C CA . VAL B 1 141 ? 18.016 14.957 -20.380 1.00 18.70 298 VAL B CA 1
ATOM 2309 C C . VAL B 1 141 ? 18.168 13.574 -20.993 1.00 19.75 298 VAL B C 1
ATOM 2310 O O . VAL B 1 141 ? 18.383 13.450 -22.192 1.00 19.66 298 VAL B O 1
ATOM 2314 N N . VAL B 1 142 ? 18.096 12.532 -20.171 1.00 17.23 299 VAL B N 1
ATOM 2315 C CA . VAL B 1 142 ? 18.187 11.168 -20.692 1.00 16.80 299 VAL B CA 1
ATOM 2316 C C . VAL B 1 142 ? 16.768 10.663 -20.901 1.00 17.90 299 VAL B C 1
ATOM 2317 O O . VAL B 1 142 ? 16.009 10.506 -19.938 1.00 17.42 299 VAL B O 1
ATOM 2321 N N . ALA B 1 143 ? 16.412 10.398 -22.156 1.00 16.82 300 ALA B N 1
ATOM 2322 C CA . ALA B 1 143 ? 15.027 10.101 -22.519 1.00 17.67 300 ALA B CA 1
ATOM 2323 C C . ALA B 1 143 ? 14.872 8.687 -23.065 1.00 17.34 300 ALA B C 1
ATOM 2324 O O . ALA B 1 143 ? 15.711 8.219 -23.831 1.00 20.30 300 ALA B O 1
ATOM 2326 N N . TYR B 1 144 ? 13.791 8.025 -22.660 1.00 18.62 301 TYR B N 1
ATOM 2327 C CA . TYR B 1 144 ? 13.453 6.679 -23.122 1.00 19.40 301 TYR B CA 1
ATOM 2328 C C . TYR B 1 144 ? 11.997 6.667 -23.573 1.00 18.96 301 TYR B C 1
ATOM 2329 O O . TYR B 1 144 ? 11.156 7.284 -22.942 1.00 18.48 301 TYR B O 1
ATOM 2338 N N . HIS B 1 145 ? 11.697 5.937 -24.647 1.00 19.42 302 HIS B N 1
ATOM 2339 C CA . HIS B 1 145 ? 10.330 5.852 -25.168 1.00 21.04 302 HIS B CA 1
ATOM 2340 C C . HIS B 1 145 ? 10.079 4.462 -25.741 1.00 20.93 302 HIS B C 1
ATOM 2341 O O . HIS B 1 145 ? 10.871 3.981 -26.549 1.00 23.92 302 HIS B O 1
ATOM 2348 N N . THR B 1 146 ? 8.992 3.812 -25.333 1.00 20.69 303 THR B N 1
ATOM 2349 C CA . THR B 1 146 ? 8.697 2.483 -25.871 1.00 20.69 303 THR B CA 1
ATOM 2350 C C . THR B 1 146 ? 7.823 2.519 -27.112 1.00 21.13 303 THR B C 1
ATOM 2351 O O . THR B 1 146 ? 7.798 1.555 -27.876 1.00 21.81 303 THR B O 1
ATOM 2355 N N . SER B 1 147 ? 7.095 3.610 -27.298 1.00 20.87 304 SER B N 1
ATOM 2356 C CA . SER B 1 147 ? 6.142 3.688 -28.401 1.00 18.92 304 SER B CA 1
ATOM 2357 C C . SER B 1 147 ? 5.876 5.142 -28.753 1.00 21.32 304 SER B C 1
ATOM 2358 O O . SER B 1 147 ? 6.768 5.987 -28.657 1.00 20.94 304 SER B O 1
ATOM 2361 N N . TYR B 1 148 ? 4.646 5.431 -29.172 1.00 22.27 305 TYR B N 1
ATOM 2362 C CA . TYR B 1 148 ? 4.241 6.805 -29.400 1.00 20.19 305 TYR B CA 1
ATOM 2363 C C . TYR B 1 148 ? 4.455 7.609 -28.107 1.00 18.42 305 TYR B C 1
ATOM 2364 O O . TYR B 1 148 ? 4.164 7.115 -27.019 1.00 19.62 305 TYR B O 1
ATOM 2373 N N . ILE B 1 149 ? 4.973 8.830 -28.231 1.00 17.72 306 ILE B N 1
ATOM 2374 C CA . ILE B 1 149 ? 5.330 9.631 -27.046 1.00 18.98 306 ILE B CA 1
ATOM 2375 C C . ILE B 1 149 ? 4.124 10.368 -26.471 1.00 20.14 306 ILE B C 1
ATOM 2376 O O . ILE B 1 149 ? 3.425 11.089 -27.181 1.00 20.04 306 ILE B O 1
ATOM 2381 N N . LEU B 1 150 ? 3.900 10.190 -25.175 1.00 17.54 307 LEU B N 1
ATOM 2382 C CA . LEU B 1 150 ? 2.736 10.751 -24.501 1.00 17.68 307 LEU B CA 1
ATOM 2383 C C . LEU B 1 150 ? 2.920 12.230 -24.180 1.00 21.87 307 LEU B C 1
ATOM 2384 O O . LEU B 1 150 ? 4.037 12.701 -23.920 1.00 20.34 307 LEU B O 1
ATOM 2389 N N . ASN B 1 151 ? 1.806 12.951 -24.195 1.00 17.43 308 ASN B N 1
ATOM 2390 C CA . ASN B 1 151 ? 1.781 14.342 -23.778 1.00 19.37 308 ASN B CA 1
ATOM 2391 C C . ASN B 1 151 ? 1.075 14.410 -22.439 1.00 20.63 308 ASN B C 1
ATOM 2392 O O . ASN B 1 151 ? -0.112 14.096 -22.357 1.00 20.86 308 ASN B O 1
ATOM 2397 N N . VAL B 1 152 ? 1.804 14.787 -21.387 1.00 18.34 309 VAL B N 1
ATOM 2398 C CA . VAL B 1 152 ? 1.201 14.897 -20.056 1.00 18.53 309 VAL B CA 1
ATOM 2399 C C . VAL B 1 152 ? 1.194 16.344 -19.590 1.00 18.47 309 VAL B C 1
ATOM 2400 O O . VAL B 1 152 ? 1.057 16.620 -18.395 1.00 18.63 309 VAL B O 1
ATOM 2404 N N . ASP B 1 153 ? 1.334 17.275 -20.531 1.00 19.52 310 ASP B N 1
ATOM 2405 C CA . ASP B 1 153 ? 1.339 18.689 -20.167 1.00 19.56 310 ASP B CA 1
ATOM 2406 C C . ASP B 1 153 ? 0.124 19.032 -19.311 1.00 19.53 310 ASP B C 1
ATOM 2407 O O . ASP B 1 153 ? -0.997 18.587 -19.583 1.00 19.91 310 ASP B O 1
ATOM 2412 N N . HIS B 1 154 ? 0.376 19.820 -18.274 1.00 18.62 311 HIS B N 1
ATOM 2413 C CA . HIS B 1 154 ? -0.670 20.393 -17.423 1.00 20.79 311 HIS B CA 1
ATOM 2414 C C . HIS B 1 154 ? -1.322 19.439 -16.443 1.00 23.22 311 HIS B C 1
ATOM 2415 O O . HIS B 1 154 ? -2.276 19.818 -15.767 1.00 25.14 311 HIS B O 1
ATOM 2422 N N . ILE B 1 155 ? -0.828 18.211 -16.359 1.00 16.84 312 ILE B N 1
ATOM 2423 C CA . ILE B 1 155 ? -1.309 17.310 -15.323 1.00 16.47 312 ILE B CA 1
ATOM 2424 C C . ILE B 1 155 ? -0.530 17.616 -14.045 1.00 19.42 312 ILE B C 1
ATOM 2425 O O . ILE B 1 155 ? 0.702 17.506 -14.025 1.00 17.83 312 ILE B O 1
ATOM 2430 N N . PRO B 1 156 ? -1.237 18.018 -12.975 1.00 17.70 313 PRO B N 1
ATOM 2431 C CA . PRO B 1 156 ? -0.514 18.462 -11.780 1.00 18.17 313 PRO B CA 1
ATOM 2432 C C . PRO B 1 156 ? 0.099 17.301 -10.999 1.00 20.27 313 PRO B C 1
ATOM 2433 O O . PRO B 1 156 ? -0.330 16.168 -11.156 1.00 18.45 313 PRO B O 1
ATOM 2437 N N . PRO B 1 157 ? 1.090 17.592 -10.142 1.00 20.60 314 PRO B N 1
ATOM 2438 C CA . PRO B 1 157 ? 1.784 16.537 -9.389 1.00 22.09 314 PRO B CA 1
ATOM 2439 C C . PRO B 1 157 ? 1.028 16.061 -8.149 1.00 21.82 314 PRO B C 1
ATOM 2440 O O . PRO B 1 157 ? 1.581 16.121 -7.038 1.00 24.48 314 PRO B O 1
ATOM 2444 N N . ASN B 1 158 ? -0.211 15.609 -8.333 1.00 19.47 315 ASN B N 1
ATOM 2445 C CA . ASN B 1 158 ? -0.950 14.938 -7.261 1.00 20.51 315 ASN B CA 1
ATOM 2446 C C . ASN B 1 158 ? -0.139 13.731 -6.799 1.00 25.12 315 ASN B C 1
ATOM 2447 O O . ASN B 1 158 ? 0.663 13.198 -7.559 1.00 26.32 315 ASN B O 1
ATOM 2452 N N . ASP B 1 159 ? -0.328 13.292 -5.562 1.00 26.90 316 ASP B N 1
ATOM 2453 C CA . ASP B 1 159 ? 0.508 12.205 -5.059 1.00 27.47 316 ASP B CA 1
ATOM 2454 C C . ASP B 1 159 ? -0.287 11.143 -4.318 1.00 28.83 316 ASP B C 1
ATOM 2455 O O . ASP B 1 159 ? -1.509 11.078 -4.444 1.00 30.40 316 ASP B O 1
ATOM 2460 N N . CYS B 1 160 ? 0.409 10.307 -3.551 1.00 26.52 317 CYS B N 1
ATOM 2461 C CA . CYS B 1 160 ? -0.225 9.128 -2.974 1.00 27.96 317 CYS B CA 1
ATOM 2462 C C . CYS B 1 160 ? -0.914 9.401 -1.645 1.00 34.06 317 CYS B C 1
ATOM 2463 O O . CYS B 1 160 ? -1.707 8.585 -1.184 1.00 35.24 317 CYS B O 1
ATOM 2466 N N . GLU B 1 161 ? -0.622 10.553 -1.048 1.00 35.08 318 GLU B N 1
ATOM 2467 C CA . GLU B 1 161 ? -1.230 10.925 0.233 1.00 43.58 318 GLU B CA 1
ATOM 2468 C C . GLU B 1 161 ? -2.752 10.990 0.147 1.00 43.32 318 GLU B C 1
ATOM 2469 O O . GLU B 1 161 ? -3.303 11.667 -0.717 1.00 46.87 318 GLU B O 1
ATOM 2475 N N . ARG B 1 162 ? -3.432 10.296 1.053 1.00 53.89 319 ARG B N 1
ATOM 2476 C CA . ARG B 1 162 ? -4.892 10.334 1.082 1.00 54.28 319 ARG B CA 1
ATOM 2477 C C . ARG B 1 162 ? -5.427 10.753 2.453 1.00 58.01 319 ARG B C 1
ATOM 2478 O O . ARG B 1 162 ? -4.677 10.821 3.429 1.00 59.37 319 ARG B O 1
ATOM 2486 N N . ASP B 1 163 ? -6.726 11.036 2.513 1.00 58.49 320 ASP B N 1
ATOM 2487 C CA . ASP B 1 163 ? -7.376 11.461 3.755 1.00 53.23 320 ASP B CA 1
ATOM 2488 C C . ASP B 1 163 ? -8.703 10.737 3.978 1.00 53.87 320 ASP B C 1
ATOM 2489 O O . ASP B 1 163 ? -8.959 9.686 3.387 1.00 57.87 320 ASP B O 1
#

B-factor: mean 24.0, std 8.74, range [12.99, 70.86]

Nearest PDB structures (foldseek):
  3ona-assembly1_A  TM=9.802E-01  e=2.407E-28  Ectromelia virus
  8jc6-assembly1_A  TM=6.257E-01  e=1.277E-07  Monkeypox virus
  2vga-assembly1_A  TM=6.591E-01  e=4.475E-07  Orthopoxvirus vaccinia
  8hxa-assembly1_A  TM=5.999E-01  e=9.303E-07  Monkeypox virus
  4hkj-assembly1_D  TM=6.826E-01  e=4.450E-05  Cowpox virus (Brighton Red)

Sequence (320 aa):
GSFNSIDVEINMYPVNKTSCNSSIGSSSTISTSELTITLTHEEDCTPVFIGDYYSVVDKLATSGFFTNDKVHQDLTTQCKINLEIKCNSSGRESRQLTPTTKVYLMPHSETVTTVVGDCLSNLDVYIVYANTDAIYSDMDVVAYHTSYILNVDHIPPNDCERDGSFNSIDVEINMYPVNKTSCNSSIGSSSTISTSELTITLTHEDCTPVFIGDYYSVVDKLATSGFFTNDKVHQDLTTQCKINLEIKCNSGRESRQLTPTTKVYLMPHSETVTVVGDCLSNLDVYIVYANTDAIYSDMDVVAYHTSYILNVDHIPPNDCERD

Organism: NCBI:txid12643

CATH classification: 2.60.240.20

Solvent-accessible surface area: 14807 Å² total; per-residue (Å²): 104,9,1,6,4,0,4,0,23,0,3,0,79,42,2,104,93,90,63,8,108,40,67,70,34,85,58,0,36,2,32,15,89,31,8,38,2,32,0,32,33,98,75,14,50,0,90,14,95,14,15,19,9,11,14,5,50,90,12,0,10,0,0,1,21,0,37,13,131,74,70,8,62,114,122,48,94,0,75,0,64,3,66,0,70,4,101,86,18,225,140,68,131,142,16,100,46,87,71,188,132,56,125,24,70,25,61,36,78,1,34,7,15,24,138,58,24,65,17,2,0,0,26,0,2,0,4,17,24,108,29,92,45,90,58,20,4,50,0,11,2,50,50,50,186,110,30,85,23,77,36,16,9,26,28,81,8,126,141,153,98,10,1,5,8,0,3,0,22,0,4,0,80,40,1,104,96,68,74,5,91,48,54,73,35,100,58,0,34,2,33,15,85,36,5,36,2,29,0,53,37,122,70,20,50,2,89,9,83,10,21,19,7,3,8,4,44,91,13,0,8,0,0,1,15,1,35,64,129,64,75,9,68,125,128,52,68,0,79,2,57,0,55,0,84,1,75,90,22,222,118,71,133,103,18,118,48,70,132,88,144,68,116,26,73,17,47,41,56,1,17,16,15,11,122,41,31,65,16,2,0,0,29,0,2,0,4,15,18,105,29,95,47,90,51,20,4,30,0,6,4,61,50,62,177,88,26,85,25,76,36,16,8,21,12,58,13,152,146,197